Protein AF-A0A1V2QJF8-F1 (afdb_monomer)

Radius of gyration: 20.59 Å; Cα contacts (8 Å, |Δi|>4): 452; chains: 1; bounding box: 53×50×54 Å

pLDDT: mean 80.46, std 20.69, range [19.59, 98.75]

Mean predicted aligned error: 11.2 Å

Sequence (293 aa):
MLGVVSPVTGNRAAADRPILTDREARLLELRAFGATNAEIARRLSLTSRGLDYNIRQLAKKIGCPASSSAMVAANSLPLREVRDRIQVARAAGTNELWLEQLPQERDSSILAAEFLHTAPSARVGTAILPMYLRHPVATAQLAATMAELSDGRFMLGLGLSNPFVNDYMLGCAQGPPLCVVREYATIVRTLLREGSVEFEGKHFTARIRYDAPLEHDVPVYLAGMRAKMIRLAVELGDGLLLWLCSSRYVRDTVVPAVRQACAEFGKSSADFPIRAVVLVRSDEDRAQAKVNL

Secondary structure (DSSP, 8-state):
---------S---GGGS----HHHHHHHHHHHTT--HHHHHHHTT--HHHHHHHHHHHHHHTT-----EEE---TTS-HHHHHHHHHHHHHTT-SEEEE---TTS--HHHHHHHHHHH-TT-EEEES-EEGGGS-HHHHHHHHHHHHHHHTS-EEEEEE---HIIIIIIT-----SHHHHHHHHHHHHHHHHHHSEEEEE-SS-EEEEE--S---S---EEEE--SHHHHHHHHHH-SEEEEES--HHHIIIIIHHHHHHHHHHTT--TTSS-EEEE-----HHHHHHHHH--

Solvent-accessible surface area (backbone atoms only — not comparable to full-atom values): 16659 Å² total; per-residue (Å²): 96,49,68,82,76,62,60,80,70,78,90,61,60,91,90,67,65,70,85,69,52,74,67,57,50,50,50,52,50,42,34,33,72,43,48,49,72,68,55,46,16,62,75,67,77,37,50,73,70,51,40,55,49,51,54,52,52,49,28,59,61,56,65,30,78,79,72,38,65,41,77,54,95,36,49,82,50,61,73,79,55,35,54,54,52,53,50,53,46,46,74,73,62,36,44,31,42,31,30,56,52,56,96,92,42,43,64,41,69,67,50,48,53,54,48,40,67,76,35,83,79,37,30,37,30,33,66,30,43,57,50,85,83,48,58,40,68,60,52,30,53,52,48,52,52,43,8,64,78,41,77,39,30,33,30,49,18,36,30,76,77,52,66,63,56,29,42,71,73,61,66,50,81,69,70,64,65,71,58,51,51,49,54,40,49,49,50,24,49,39,32,65,73,68,37,35,37,80,48,82,58,96,84,54,72,43,79,49,71,57,88,69,89,78,90,45,68,66,50,36,25,27,52,39,87,50,68,73,43,36,34,48,18,53,70,75,33,54,19,37,36,37,76,73,63,52,58,64,51,44,62,74,48,47,51,56,46,43,44,53,31,15,62,73,68,75,44,61,57,88,73,44,52,76,46,68,46,73,94,82,78,58,76,69,60,56,55,57,61,65,75,77,114

Foldseek 3Di:
DFQPPQLPDPDDDPVPAQDDDPLLVVLNVCVRVPHDLVRNCVVSVHDSVRSVVSVCVSCVRSVNPPQQEDEQAPQADDPVVLLVSLVVSVVVVHQEYEYEDDPPTHQVLVVQLVSLVSPLRHQYEYLAHAPLVDQLVVVLVSQLVSCVSRVQSYAHEYENDDCCCQCVVPVNDDPDRLQSCLQSLVQSQCCLPVQADADDGPRDGGGDGHPDDNPYDHFYEYEDLDLSSLLSRLQRGQEYEAEADDSCSCVVPNLVSNVVSCVVNVHDSSRYDYHYDHDDDDPVVVVVVVVVD

Structure (mmCIF, N/CA/C/O backbone):
data_AF-A0A1V2QJF8-F1
#
_entry.id   AF-A0A1V2QJF8-F1
#
loop_
_atom_site.group_PDB
_atom_site.id
_atom_site.type_symbol
_atom_site.label_atom_id
_atom_site.label_alt_id
_atom_site.label_comp_id
_atom_site.label_asym_id
_atom_site.label_entity_id
_atom_site.label_seq_id
_atom_site.pdbx_PDB_ins_code
_atom_site.Cartn_x
_atom_site.Cartn_y
_atom_site.Cartn_z
_atom_site.occupancy
_atom_site.B_iso_or_equiv
_atom_site.auth_seq_id
_atom_site.auth_comp_id
_atom_site.auth_asym_id
_atom_site.auth_atom_id
_atom_site.pdbx_PDB_model_num
ATOM 1 N N . MET A 1 1 ? 4.111 -24.985 -10.114 1.00 21.80 1 MET A N 1
ATOM 2 C CA . MET A 1 1 ? 2.820 -24.984 -9.390 1.00 21.80 1 MET A CA 1
ATOM 3 C C . MET A 1 1 ? 2.385 -23.538 -9.104 1.00 21.80 1 MET A C 1
ATOM 5 O O . MET A 1 1 ? 2.436 -23.062 -7.974 1.00 21.80 1 MET A O 1
ATOM 9 N N . LEU A 1 2 ? 1.985 -22.816 -10.153 1.00 20.25 2 LEU A N 1
ATOM 10 C CA . LEU A 1 2 ? 1.326 -21.508 -10.072 1.00 20.25 2 LEU A CA 1
ATOM 11 C C . LEU A 1 2 ? 0.019 -21.667 -10.847 1.00 20.25 2 LEU A C 1
ATOM 13 O O . LEU A 1 2 ? 0.013 -21.692 -12.074 1.00 20.25 2 LEU A O 1
ATOM 17 N N . GLY A 1 3 ? -1.063 -21.900 -10.105 1.00 19.59 3 GLY A N 1
ATOM 18 C CA . GLY A 1 3 ? -2.403 -21.962 -10.664 1.00 19.59 3 GLY A CA 1
ATOM 19 C C . GLY A 1 3 ? -2.798 -20.582 -11.166 1.00 19.59 3 GLY A C 1
ATOM 20 O O . GLY A 1 3 ? -2.705 -19.604 -10.425 1.00 19.59 3 GLY A O 1
ATOM 21 N N . VAL A 1 4 ? -3.235 -20.516 -12.419 1.00 19.70 4 VAL A N 1
ATOM 22 C CA . VAL A 1 4 ? -3.978 -19.370 -12.932 1.00 19.70 4 VAL A CA 1
ATOM 23 C C . VAL A 1 4 ? -5.302 -19.348 -12.174 1.00 19.70 4 VAL A C 1
ATOM 25 O O . VAL A 1 4 ? -6.199 -20.142 -12.444 1.00 19.70 4 VAL A O 1
ATOM 28 N N . VAL A 1 5 ? -5.400 -18.490 -11.160 1.00 24.97 5 VAL A N 1
ATOM 29 C CA . VAL A 1 5 ? -6.686 -18.128 -10.570 1.00 24.97 5 VAL A CA 1
ATOM 30 C C . VAL A 1 5 ? -7.292 -17.109 -11.524 1.00 24.97 5 VAL A C 1
ATOM 32 O O . VAL A 1 5 ? -6.912 -15.942 -11.523 1.00 24.97 5 VAL A O 1
ATOM 35 N N . SER A 1 6 ? -8.187 -17.585 -12.391 1.00 25.02 6 SER A N 1
ATOM 36 C CA . SER A 1 6 ? -9.168 -16.731 -13.064 1.00 25.02 6 SER A CA 1
ATOM 37 C C . SER A 1 6 ? -9.848 -15.856 -12.006 1.00 25.02 6 SER A C 1
ATOM 39 O O . SER A 1 6 ? -10.129 -16.375 -10.917 1.00 25.02 6 SER A O 1
ATOM 41 N N . PRO A 1 7 ? -10.185 -14.584 -12.280 1.00 24.17 7 PRO A N 1
ATOM 42 C CA . PRO A 1 7 ? -11.217 -13.941 -11.489 1.00 24.17 7 PRO A CA 1
ATOM 43 C C . PRO A 1 7 ? -12.441 -14.845 -11.609 1.00 24.17 7 PRO A C 1
ATOM 45 O O . PRO A 1 7 ? -12.923 -15.130 -12.706 1.00 24.17 7 PRO A O 1
ATOM 48 N N . VAL A 1 8 ? -12.882 -15.403 -10.485 1.00 26.92 8 VAL A N 1
ATOM 49 C CA . VAL A 1 8 ? -14.208 -16.005 -10.421 1.00 26.92 8 VAL A CA 1
ATOM 50 C C . VAL A 1 8 ? -15.147 -14.812 -10.409 1.00 26.92 8 VAL A C 1
ATOM 52 O O . VAL A 1 8 ? -15.458 -14.265 -9.353 1.00 26.92 8 VAL A O 1
ATOM 55 N N . THR A 1 9 ? -15.491 -14.354 -11.609 1.00 31.22 9 THR A N 1
ATOM 56 C CA . THR A 1 9 ? -16.608 -13.454 -11.841 1.00 31.22 9 THR A CA 1
ATOM 57 C C . THR A 1 9 ? -17.852 -14.104 -11.248 1.00 31.22 9 THR A C 1
ATOM 59 O O . THR A 1 9 ? -18.096 -15.304 -11.407 1.00 31.22 9 THR A O 1
ATOM 62 N N . GLY A 1 10 ? -18.602 -13.314 -10.483 1.00 29.53 10 GLY A N 1
ATOM 63 C CA . GLY A 1 10 ? -19.887 -13.724 -9.945 1.00 29.53 10 GLY A CA 1
ATOM 64 C C . GLY A 1 10 ? -20.808 -14.199 -11.065 1.00 29.53 10 GLY A C 1
ATOM 65 O O . GLY A 1 10 ? -20.840 -13.606 -12.137 1.00 29.53 10 GLY A O 1
ATOM 66 N N . ASN A 1 11 ? -21.505 -15.300 -10.788 1.00 31.20 11 ASN A N 1
ATOM 67 C CA . ASN A 1 11 ? -22.749 -15.752 -11.406 1.00 31.20 11 ASN A CA 1
ATOM 68 C C . ASN A 1 11 ? -23.037 -15.246 -12.833 1.00 31.20 11 ASN A C 1
ATOM 70 O O . ASN A 1 11 ? -24.048 -14.600 -13.095 1.00 31.20 11 ASN A O 1
ATOM 74 N N . ARG A 1 12 ? -22.160 -15.584 -13.775 1.00 31.91 12 ARG A N 1
ATOM 75 C CA . ARG A 1 12 ? -22.550 -15.729 -15.172 1.00 31.91 12 ARG A CA 1
ATOM 76 C C . ARG A 1 12 ? -23.132 -17.131 -15.300 1.00 31.91 12 ARG A C 1
ATOM 78 O O . ARG A 1 12 ? -22.482 -18.098 -14.896 1.00 31.91 12 ARG A O 1
ATOM 85 N N . ALA A 1 13 ? -24.373 -17.235 -15.779 1.00 32.06 13 ALA A N 1
ATOM 86 C CA . ALA A 1 13 ? -25.026 -18.511 -16.056 1.00 32.06 13 ALA A CA 1
ATOM 87 C C . ALA A 1 13 ? -24.049 -19.452 -16.786 1.00 32.06 13 ALA A C 1
ATOM 89 O O . ALA A 1 13 ? -23.190 -18.986 -17.533 1.00 32.06 13 ALA A O 1
ATOM 90 N N . ALA A 1 14 ? -24.163 -20.770 -16.598 1.00 38.09 14 ALA A N 1
ATOM 91 C CA . ALA A 1 14 ? -23.252 -21.759 -17.197 1.00 38.09 14 ALA A CA 1
ATOM 92 C C . ALA A 1 14 ? -23.034 -21.596 -18.725 1.00 38.09 14 ALA A C 1
ATOM 94 O O . ALA A 1 14 ? -22.043 -22.096 -19.250 1.00 38.09 14 ALA A O 1
ATOM 95 N N . ALA A 1 15 ? -23.920 -20.857 -19.404 1.00 36.25 15 ALA A N 1
ATOM 96 C CA . ALA A 1 15 ? -23.862 -20.461 -20.808 1.00 36.25 15 ALA A CA 1
ATOM 97 C C . ALA A 1 15 ? -22.815 -19.380 -21.173 1.00 36.25 15 ALA A C 1
ATOM 99 O O . ALA A 1 15 ? -22.595 -19.160 -22.357 1.00 36.25 15 ALA A O 1
ATOM 100 N N . ASP A 1 16 ? -22.167 -18.716 -20.210 1.00 43.84 16 ASP A N 1
ATOM 101 C CA . ASP A 1 16 ? -21.369 -17.500 -20.462 1.00 43.84 16 ASP A CA 1
ATOM 102 C C . ASP A 1 16 ? -19.897 -17.637 -19.999 1.00 43.84 16 ASP A C 1
ATOM 104 O O . ASP A 1 16 ? -19.205 -16.667 -19.676 1.00 43.84 16 ASP A O 1
ATOM 108 N N . ARG A 1 17 ? -19.401 -18.886 -19.945 1.00 45.44 17 ARG A N 1
ATOM 109 C CA . ARG A 1 17 ? -17.975 -19.194 -19.740 1.00 45.44 17 ARG A CA 1
ATOM 110 C C . ARG A 1 17 ? -17.207 -18.975 -21.052 1.00 45.44 17 ARG A C 1
ATOM 112 O O . ARG A 1 17 ? -17.647 -19.466 -22.089 1.00 45.44 17 ARG A O 1
ATOM 119 N N . PRO A 1 18 ? -16.039 -18.310 -21.032 1.00 52.56 18 PRO A N 1
ATOM 120 C CA . PRO A 1 18 ? -15.246 -18.103 -22.238 1.00 52.56 18 PRO A CA 1
ATOM 121 C C . PRO A 1 18 ? -14.810 -19.448 -22.830 1.00 52.56 18 PRO A C 1
ATOM 123 O O . PRO A 1 18 ? -14.128 -20.235 -22.174 1.00 52.56 18 PRO A O 1
ATOM 126 N N . ILE A 1 19 ? -15.200 -19.706 -24.080 1.00 71.88 19 ILE A N 1
ATOM 127 C CA . ILE A 1 19 ? -14.823 -20.921 -24.810 1.00 71.88 19 ILE A CA 1
ATOM 128 C C . ILE A 1 19 ? -13.347 -20.814 -25.187 1.00 71.88 19 ILE A C 1
ATOM 130 O O . ILE A 1 19 ? -12.976 -20.022 -26.055 1.00 71.88 19 ILE A O 1
ATOM 134 N N . LEU A 1 20 ? -12.495 -21.589 -24.521 1.00 53.66 20 LEU A N 1
ATOM 135 C CA . LEU A 1 20 ? -11.067 -21.646 -24.820 1.00 53.66 20 LEU A CA 1
ATOM 136 C C . LEU A 1 20 ? -10.813 -22.500 -26.063 1.00 53.66 20 LEU A C 1
ATOM 138 O O . LEU A 1 20 ? -11.440 -23.535 -26.258 1.00 53.66 20 LEU A O 1
ATOM 142 N N . THR A 1 21 ? -9.862 -22.075 -26.886 1.00 78.06 21 THR A N 1
ATOM 143 C CA . THR A 1 21 ? -9.274 -22.936 -27.917 1.00 78.06 21 THR A CA 1
ATOM 144 C C . THR A 1 21 ? -8.405 -24.012 -27.262 1.00 78.06 21 THR A C 1
ATOM 146 O O . THR A 1 21 ? -7.879 -23.804 -26.166 1.00 78.06 21 THR A O 1
ATOM 149 N N . ASP A 1 22 ? -8.164 -25.127 -27.955 1.00 69.12 22 ASP A N 1
ATOM 150 C CA . ASP A 1 22 ? -7.290 -26.202 -27.454 1.00 69.12 22 ASP A CA 1
ATOM 151 C C . ASP A 1 22 ? -5.898 -25.686 -27.072 1.00 69.12 22 ASP A C 1
ATOM 153 O O . ASP A 1 22 ? -5.311 -26.092 -26.069 1.00 69.12 22 ASP A O 1
ATOM 157 N N . ARG A 1 23 ? -5.383 -24.718 -27.839 1.00 78.38 23 ARG A N 1
ATOM 158 C CA . ARG A 1 23 ? -4.100 -24.067 -27.561 1.00 78.38 23 ARG A CA 1
ATOM 159 C C . ARG A 1 23 ? -4.135 -23.253 -26.267 1.00 78.38 23 ARG A C 1
ATOM 161 O O . ARG A 1 23 ? -3.194 -23.332 -25.482 1.00 78.38 23 A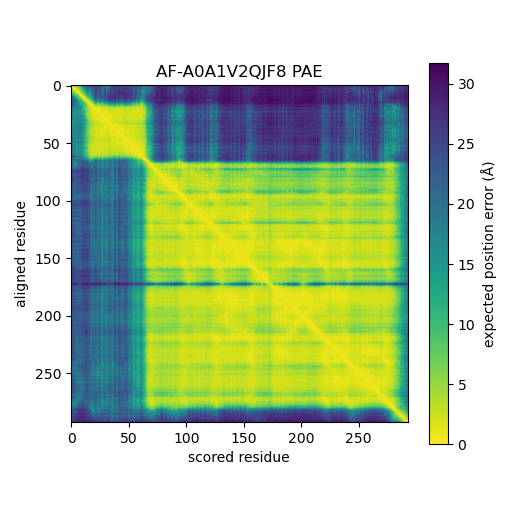RG A O 1
ATOM 168 N N . GLU A 1 24 ? -5.191 -22.478 -26.040 1.00 74.38 24 GLU A N 1
ATOM 169 C CA . GLU A 1 24 ? -5.379 -21.685 -24.818 1.00 74.38 24 GLU A CA 1
ATOM 170 C C . GLU A 1 24 ? -5.539 -22.581 -23.583 1.00 74.38 24 GLU A C 1
ATOM 172 O O . GLU A 1 24 ? -4.904 -22.336 -22.555 1.00 74.38 24 GLU A O 1
ATOM 177 N N . ALA A 1 25 ? -6.325 -23.655 -23.700 1.00 61.41 25 ALA A N 1
ATOM 178 C CA . ALA A 1 25 ? -6.489 -24.650 -22.646 1.00 61.41 25 ALA A CA 1
ATOM 179 C C . ALA A 1 25 ? -5.155 -25.340 -22.318 1.00 61.41 25 ALA A C 1
ATOM 181 O O . ALA A 1 25 ? -4.767 -25.426 -21.151 1.00 61.41 25 ALA A O 1
ATOM 182 N N . ARG A 1 26 ? -4.393 -25.742 -23.344 1.00 65.31 26 ARG A N 1
ATOM 183 C CA . ARG A 1 26 ? -3.079 -26.372 -23.174 1.00 65.31 26 ARG A CA 1
ATOM 184 C C . ARG A 1 26 ? -2.041 -25.421 -22.579 1.00 65.31 26 ARG A C 1
ATOM 186 O O . ARG A 1 26 ? -1.214 -25.848 -21.778 1.00 65.31 26 ARG A O 1
ATOM 193 N N . LEU A 1 27 ? -2.083 -24.135 -22.928 1.00 72.75 27 LEU A N 1
ATOM 194 C CA . LEU A 1 27 ? -1.243 -23.102 -22.317 1.00 72.75 27 LEU A CA 1
ATOM 195 C C . LEU A 1 27 ? -1.515 -22.995 -20.811 1.00 72.75 27 LEU A C 1
ATOM 197 O O . LEU A 1 27 ? -0.567 -23.045 -20.024 1.00 72.75 27 LEU A O 1
ATOM 201 N N . LEU A 1 28 ? -2.789 -22.895 -20.406 1.00 58.25 28 LEU A N 1
ATOM 202 C CA . LEU A 1 28 ? -3.182 -22.859 -18.991 1.00 58.25 28 LEU A CA 1
ATOM 203 C C . LEU A 1 28 ? -2.744 -24.112 -18.245 1.00 58.25 28 LEU A C 1
ATOM 205 O O . LEU A 1 28 ? -2.219 -24.009 -17.140 1.00 58.25 28 LEU A O 1
ATOM 209 N N . GLU A 1 29 ? -2.935 -25.278 -18.853 1.00 55.06 29 GLU A N 1
ATOM 210 C CA . GLU A 1 29 ? -2.565 -26.565 -18.282 1.00 55.06 29 GLU A CA 1
ATOM 211 C C . GLU A 1 29 ? -1.051 -26.647 -18.038 1.00 55.06 29 GLU A C 1
ATOM 213 O O . GLU A 1 29 ? -0.608 -26.866 -16.909 1.00 55.06 29 GLU A O 1
ATOM 218 N N . LEU A 1 30 ? -0.238 -26.381 -19.067 1.00 54.81 30 LEU A N 1
ATOM 219 C CA . LEU A 1 30 ? 1.221 -26.372 -18.947 1.00 54.81 30 LEU A CA 1
ATOM 220 C C . LEU A 1 30 ? 1.680 -25.380 -17.871 1.00 54.81 30 LEU A C 1
ATOM 222 O O . LEU A 1 30 ? 2.550 -25.701 -17.058 1.00 54.81 30 LEU A O 1
ATOM 226 N N . ARG A 1 31 ? 1.056 -24.199 -17.812 1.00 64.12 31 ARG A N 1
ATOM 227 C CA . ARG A 1 31 ? 1.356 -23.191 -16.793 1.00 64.12 31 ARG A CA 1
ATOM 228 C C . ARG A 1 31 ? 0.966 -23.647 -15.387 1.00 64.12 31 ARG A C 1
ATOM 230 O O . ARG A 1 31 ? 1.759 -23.482 -14.459 1.00 64.12 31 ARG A O 1
ATOM 237 N N . ALA A 1 32 ? -0.201 -24.269 -15.226 1.00 43.66 32 ALA A N 1
ATOM 238 C CA . ALA A 1 32 ? -0.677 -24.812 -13.954 1.00 43.66 32 ALA A CA 1
ATOM 239 C C . ALA A 1 32 ? 0.281 -25.884 -13.408 1.00 43.66 32 ALA A C 1
ATOM 241 O O . ALA A 1 32 ? 0.624 -25.872 -12.218 1.00 43.66 32 ALA A O 1
ATOM 242 N N . PHE A 1 33 ? 0.819 -26.724 -14.296 1.00 52.59 33 PHE A N 1
ATOM 243 C CA . PHE A 1 33 ? 1.853 -27.711 -13.975 1.00 52.59 33 PHE A CA 1
ATOM 244 C C . PHE A 1 33 ? 3.263 -27.120 -13.819 1.00 52.59 33 PHE A C 1
ATOM 246 O O . PHE A 1 33 ? 4.206 -27.837 -13.501 1.00 52.59 33 PHE A O 1
ATOM 253 N N . GLY A 1 34 ? 3.404 -25.795 -13.905 1.00 43.59 34 GLY A N 1
ATOM 254 C CA . GLY A 1 34 ? 4.640 -25.080 -13.603 1.00 43.59 34 GLY A CA 1
ATOM 255 C C . GLY A 1 34 ? 5.641 -25.013 -14.748 1.00 43.59 34 GLY A C 1
ATOM 256 O O . GLY A 1 34 ? 6.803 -24.733 -14.470 1.00 43.59 34 GLY A O 1
ATOM 257 N N . ALA A 1 35 ? 5.210 -25.245 -15.989 1.00 55.97 35 ALA A N 1
ATOM 258 C CA . ALA A 1 35 ? 6.080 -25.097 -17.144 1.00 55.97 35 ALA A CA 1
ATOM 259 C C . ALA A 1 35 ? 6.542 -23.637 -17.316 1.00 55.97 35 ALA A C 1
ATOM 261 O O . ALA A 1 35 ? 5.758 -22.688 -17.148 1.00 55.97 35 ALA A O 1
ATOM 262 N N . THR A 1 36 ? 7.815 -23.454 -17.664 1.00 67.44 36 THR A N 1
ATOM 263 C CA . THR A 1 36 ? 8.398 -22.130 -17.930 1.00 67.44 36 THR A CA 1
ATOM 264 C C . THR A 1 36 ? 7.882 -21.557 -19.250 1.00 67.44 36 THR A C 1
ATOM 266 O O . THR A 1 36 ? 7.300 -22.268 -20.072 1.00 67.44 36 THR A O 1
ATOM 269 N N . ASN A 1 37 ? 8.084 -20.256 -19.491 1.00 64.44 37 ASN A N 1
ATOM 270 C CA . ASN A 1 37 ? 7.693 -19.652 -20.770 1.00 64.44 37 ASN A CA 1
ATOM 271 C C . ASN A 1 37 ? 8.403 -20.336 -21.951 1.00 64.44 37 ASN A C 1
ATOM 273 O O . ASN A 1 37 ? 7.772 -20.585 -22.971 1.00 64.44 37 ASN A O 1
ATOM 277 N N . ALA A 1 38 ? 9.673 -20.718 -21.799 1.00 71.69 38 ALA A N 1
ATOM 278 C CA . ALA A 1 38 ? 10.410 -21.438 -22.835 1.00 71.69 38 ALA A CA 1
ATOM 279 C C . ALA A 1 38 ? 9.839 -22.846 -23.079 1.00 71.69 38 ALA A C 1
ATOM 281 O O . ALA A 1 38 ? 9.693 -23.282 -24.222 1.00 71.69 38 ALA A O 1
ATOM 282 N N . GLU A 1 39 ? 9.459 -23.558 -22.016 1.00 72.94 39 GLU A N 1
ATOM 283 C CA . GLU A 1 39 ? 8.838 -24.879 -22.127 1.00 72.94 39 GLU A CA 1
ATOM 284 C C . GLU A 1 39 ? 7.463 -24.821 -22.787 1.00 72.94 39 GLU A C 1
ATOM 286 O O . GLU A 1 39 ? 7.163 -25.659 -23.637 1.00 72.94 39 GLU A O 1
ATOM 291 N N . ILE A 1 40 ? 6.650 -23.827 -22.433 1.00 70.62 40 ILE A N 1
ATOM 292 C CA . ILE A 1 40 ? 5.334 -23.607 -23.034 1.00 70.62 40 ILE A CA 1
ATOM 293 C C . ILE A 1 40 ? 5.487 -23.203 -24.499 1.00 70.62 40 ILE A C 1
ATOM 295 O O . ILE A 1 40 ? 4.835 -23.794 -25.354 1.00 70.62 40 ILE A O 1
ATOM 299 N N . ALA A 1 41 ? 6.374 -22.253 -24.805 1.00 85.06 41 ALA A N 1
ATOM 300 C CA . ALA A 1 41 ? 6.642 -21.813 -26.171 1.00 85.06 41 ALA A CA 1
ATOM 301 C C . ALA A 1 41 ? 7.063 -22.997 -27.052 1.00 85.06 41 ALA A C 1
ATOM 303 O O . ALA A 1 41 ? 6.459 -23.240 -28.091 1.00 85.06 41 ALA A O 1
ATOM 304 N N . ARG A 1 42 ? 8.004 -23.821 -26.579 1.00 92.56 42 ARG A N 1
ATOM 305 C CA . ARG A 1 42 ? 8.436 -25.039 -27.272 1.00 92.56 42 ARG A CA 1
ATOM 306 C C . ARG A 1 42 ? 7.304 -26.056 -27.445 1.00 92.56 42 ARG A C 1
ATOM 308 O O . ARG A 1 42 ? 7.116 -26.565 -28.543 1.00 92.56 42 ARG A O 1
ATOM 315 N N . ARG A 1 43 ? 6.543 -26.357 -26.385 1.00 89.19 43 ARG A N 1
ATOM 316 C CA . ARG A 1 43 ? 5.456 -27.358 -26.417 1.00 89.19 43 ARG A CA 1
ATOM 317 C C . ARG A 1 43 ? 4.245 -26.921 -27.240 1.00 89.19 43 ARG A C 1
ATOM 319 O O . ARG A 1 43 ? 3.482 -27.778 -27.669 1.00 89.19 43 ARG A O 1
ATOM 326 N N . LEU A 1 44 ? 4.062 -25.619 -27.437 1.00 90.69 44 LEU A N 1
ATOM 327 C CA . LEU A 1 44 ? 2.998 -25.049 -28.266 1.00 90.69 44 LEU A CA 1
ATOM 328 C C . LEU A 1 44 ? 3.496 -24.586 -29.642 1.00 90.69 44 LEU A C 1
ATOM 330 O O . LEU A 1 44 ? 2.721 -23.984 -30.385 1.00 90.69 44 LEU A O 1
ATOM 334 N N . SER A 1 45 ? 4.767 -24.839 -29.972 1.00 94.75 45 SER A N 1
ATOM 335 C CA . SER A 1 45 ? 5.417 -24.387 -31.210 1.00 94.75 45 SER A CA 1
ATOM 336 C C . SER A 1 45 ? 5.250 -22.879 -31.460 1.00 94.75 45 SER A C 1
ATOM 338 O O . SER A 1 45 ? 4.988 -22.436 -32.576 1.00 94.75 45 SER A O 1
ATOM 340 N N . LEU A 1 46 ? 5.380 -22.078 -30.400 1.00 87.81 46 LEU A N 1
ATOM 341 C CA . LEU A 1 46 ? 5.304 -20.621 -30.424 1.00 87.81 46 LEU A CA 1
ATOM 342 C C . LEU A 1 46 ? 6.699 -20.004 -30.305 1.00 87.81 46 LEU A C 1
ATOM 344 O O . LEU A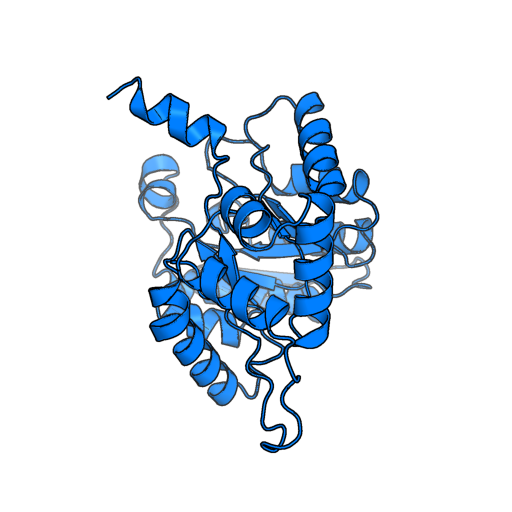 1 46 ? 7.573 -20.514 -29.608 1.00 87.81 46 LEU A O 1
ATOM 348 N N . THR A 1 47 ? 6.877 -18.839 -30.921 1.00 86.88 47 THR A N 1
ATOM 349 C CA . THR A 1 47 ? 7.980 -17.933 -30.575 1.00 86.88 47 THR A CA 1
ATOM 350 C C . THR A 1 47 ? 7.710 -17.282 -29.215 1.00 86.88 47 THR A C 1
ATOM 352 O O . THR A 1 47 ? 6.561 -17.232 -28.773 1.00 86.88 47 THR A O 1
ATOM 355 N N . SER A 1 48 ? 8.726 -16.705 -28.565 1.00 66.69 48 SER A N 1
ATOM 356 C CA . SER A 1 48 ? 8.537 -15.974 -27.297 1.00 66.69 48 SER A CA 1
ATOM 357 C C . SER A 1 48 ? 7.501 -14.850 -27.432 1.00 66.69 48 SER A C 1
ATOM 359 O O . SER A 1 48 ? 6.563 -14.770 -26.643 1.00 66.69 48 SER A O 1
ATOM 361 N N . ARG A 1 49 ? 7.581 -14.058 -28.515 1.00 68.19 49 ARG A N 1
ATOM 362 C CA . ARG A 1 49 ? 6.577 -13.025 -28.832 1.00 68.19 49 ARG A CA 1
ATOM 363 C C . ARG A 1 49 ? 5.183 -13.618 -29.067 1.00 68.19 49 ARG A C 1
ATOM 365 O O . ARG A 1 49 ? 4.185 -13.020 -28.668 1.00 68.19 49 ARG A O 1
ATOM 372 N N . GLY A 1 50 ? 5.113 -14.785 -29.710 1.00 76.94 50 GLY A N 1
ATOM 373 C CA . GLY A 1 50 ? 3.869 -15.519 -29.930 1.00 76.94 50 GLY A CA 1
ATOM 374 C C . GLY A 1 50 ? 3.240 -15.992 -28.622 1.00 76.94 50 GLY A C 1
ATOM 375 O O . GLY A 1 50 ? 2.035 -15.834 -28.436 1.00 76.94 50 GLY A O 1
ATOM 376 N N . LEU A 1 51 ? 4.038 -16.506 -27.685 1.00 77.81 51 LEU A N 1
ATOM 377 C CA . LEU A 1 51 ? 3.564 -16.886 -26.357 1.00 77.81 51 LEU A CA 1
ATOM 378 C C . LEU A 1 51 ? 3.010 -15.677 -25.593 1.00 77.81 51 LEU A C 1
ATOM 380 O O . LEU A 1 51 ? 1.892 -15.751 -25.089 1.00 77.81 51 LEU A O 1
ATOM 384 N N . ASP A 1 52 ? 3.729 -14.554 -25.574 1.00 66.00 52 ASP A N 1
ATOM 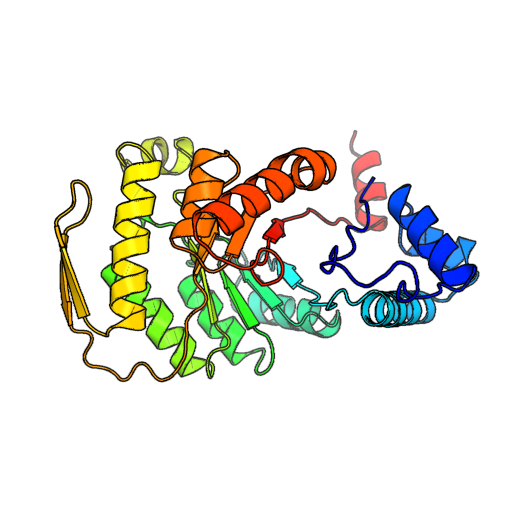385 C CA . ASP A 1 52 ? 3.275 -13.334 -24.895 1.00 66.00 52 ASP A CA 1
ATOM 386 C C . ASP A 1 52 ? 1.959 -12.805 -25.473 1.00 66.00 52 ASP A C 1
ATOM 388 O O . ASP A 1 52 ? 1.069 -12.369 -24.739 1.00 66.00 52 ASP A O 1
ATOM 392 N N . TYR A 1 53 ? 1.802 -12.866 -26.799 1.00 76.75 53 TYR A N 1
ATOM 393 C CA . TYR A 1 53 ? 0.538 -12.543 -27.452 1.00 76.75 53 TYR A CA 1
ATOM 394 C C . TYR A 1 53 ? -0.591 -13.466 -26.975 1.00 76.75 53 TYR A C 1
ATOM 396 O O . TYR A 1 53 ? -1.641 -12.969 -26.572 1.00 76.75 53 TYR A O 1
ATOM 404 N N . ASN A 1 54 ? -0.369 -14.785 -26.953 1.00 75.56 54 ASN A N 1
ATOM 405 C CA . ASN A 1 54 ? -1.378 -15.758 -26.522 1.00 75.56 54 ASN A CA 1
ATOM 406 C C . ASN A 1 54 ? -1.754 -15.577 -25.042 1.00 75.56 54 ASN A C 1
ATOM 408 O O . ASN A 1 54 ? -2.936 -15.608 -24.720 1.00 75.56 54 ASN A O 1
ATOM 412 N N . ILE A 1 55 ? -0.790 -15.306 -24.155 1.00 67.12 55 ILE A N 1
ATOM 413 C CA . ILE A 1 55 ? -1.054 -15.006 -22.737 1.00 67.12 55 ILE A CA 1
ATOM 414 C C . ILE A 1 55 ? -1.931 -13.755 -22.603 1.00 67.12 55 ILE A C 1
ATOM 416 O O . ILE A 1 55 ? -2.907 -13.766 -21.854 1.00 67.12 55 ILE A O 1
ATOM 420 N N . ARG A 1 56 ? -1.625 -12.683 -23.348 1.00 63.25 56 ARG A N 1
ATOM 421 C CA . ARG A 1 56 ? -2.415 -11.442 -23.321 1.00 63.25 56 ARG A CA 1
ATOM 422 C C . ARG A 1 56 ? -3.835 -11.634 -23.852 1.00 63.25 56 ARG A C 1
ATOM 424 O O . ARG A 1 56 ? -4.769 -11.119 -23.243 1.00 63.25 56 ARG A O 1
ATOM 431 N N . GLN A 1 57 ? -4.010 -12.349 -24.966 1.00 71.88 57 GLN A N 1
ATOM 432 C CA . GLN A 1 57 ? -5.343 -12.622 -25.520 1.00 71.88 57 GLN A CA 1
ATOM 433 C C . GLN A 1 57 ? -6.166 -13.502 -24.582 1.00 71.88 57 GLN A C 1
ATOM 435 O O . GLN A 1 57 ? -7.321 -13.192 -24.304 1.00 71.88 57 GLN A O 1
ATOM 440 N N . LEU A 1 58 ? -5.544 -14.536 -24.021 1.00 63.06 58 LEU A N 1
ATOM 441 C CA . LEU A 1 58 ? -6.170 -15.415 -23.047 1.00 63.06 58 LEU A CA 1
ATOM 442 C C . LEU A 1 58 ? -6.608 -14.657 -21.790 1.00 63.06 58 LEU A C 1
ATOM 444 O O . LEU A 1 58 ? -7.744 -14.822 -21.359 1.00 63.06 58 LEU A O 1
ATOM 448 N N . ALA A 1 59 ? -5.751 -13.791 -21.235 1.00 55.62 59 ALA A N 1
ATOM 449 C CA . ALA A 1 59 ? -6.083 -12.966 -20.074 1.00 55.62 59 ALA A CA 1
ATOM 450 C C . ALA A 1 59 ? -7.296 -12.057 -20.343 1.00 55.62 59 ALA A C 1
ATOM 452 O O . ALA A 1 59 ? -8.238 -12.044 -19.550 1.00 55.62 59 ALA A O 1
ATOM 453 N N . LYS A 1 60 ? -7.326 -11.385 -21.507 1.00 61.69 60 LYS A N 1
ATOM 454 C CA . LYS A 1 60 ? -8.490 -10.602 -21.961 1.00 61.69 60 LYS A CA 1
ATOM 455 C C . LYS A 1 60 ? -9.752 -11.462 -22.059 1.00 61.69 60 LYS A C 1
ATOM 457 O O . LYS A 1 60 ? -10.808 -11.057 -21.587 1.00 61.69 60 LYS A O 1
ATOM 462 N N . LYS A 1 61 ? -9.634 -12.654 -22.646 1.00 61.12 61 LYS A N 1
ATOM 463 C CA . LYS A 1 61 ? -10.746 -13.574 -22.904 1.00 61.12 61 LYS A CA 1
ATOM 464 C C . LYS A 1 61 ? -11.357 -14.156 -21.628 1.00 61.12 61 LYS A C 1
ATOM 466 O O . LYS A 1 61 ? -12.567 -14.328 -21.569 1.00 61.12 61 LYS A O 1
ATOM 471 N N . ILE A 1 62 ? -10.550 -14.413 -20.596 1.00 53.28 62 ILE A N 1
ATOM 472 C CA . ILE A 1 62 ? -11.026 -14.909 -19.291 1.00 53.28 62 ILE A CA 1
ATOM 473 C C . ILE A 1 62 ? -11.414 -13.797 -18.310 1.00 53.28 62 ILE A C 1
ATOM 475 O O . ILE A 1 62 ? -11.668 -14.071 -17.140 1.00 53.28 62 ILE A O 1
ATOM 479 N N . GLY A 1 63 ? -11.442 -12.540 -18.764 1.00 43.22 63 GLY A N 1
ATOM 480 C CA . GLY A 1 63 ? -11.796 -11.398 -17.924 1.00 43.22 63 GLY A CA 1
ATOM 481 C C . GLY A 1 63 ? -10.806 -11.139 -16.789 1.00 43.22 63 GLY A C 1
ATOM 482 O O . GLY A 1 63 ? -11.150 -10.436 -15.846 1.00 43.22 63 GLY A O 1
ATOM 483 N N . CYS A 1 64 ? -9.590 -11.696 -16.858 1.00 43.06 64 CYS A N 1
ATOM 484 C CA . CYS A 1 64 ? -8.503 -11.348 -15.954 1.00 43.06 64 CYS A CA 1
ATOM 485 C C . CYS A 1 64 ? -7.848 -10.087 -16.516 1.00 43.06 64 CYS A C 1
ATOM 487 O O . CYS A 1 64 ? -7.133 -10.196 -17.519 1.00 43.06 64 CYS A O 1
ATOM 489 N N . PRO A 1 65 ? -8.069 -8.890 -15.937 1.00 45.06 65 PRO A N 1
ATOM 490 C CA . PRO A 1 65 ? -7.324 -7.726 -16.375 1.00 45.06 65 PRO A CA 1
ATOM 491 C C . PRO A 1 65 ? -5.847 -8.067 -16.200 1.00 45.06 65 PRO A C 1
ATOM 493 O O . PRO A 1 65 ? -5.381 -8.347 -15.096 1.00 45.06 65 PRO A O 1
ATOM 496 N N . ALA A 1 66 ? -5.116 -8.127 -17.310 1.00 47.19 66 ALA A N 1
ATOM 497 C CA . ALA A 1 66 ? -3.675 -8.272 -17.286 1.00 47.19 66 ALA A CA 1
ATOM 498 C C . ALA A 1 66 ? -3.084 -6.940 -16.804 1.00 47.19 66 ALA A C 1
ATOM 500 O O . ALA A 1 66 ? -2.513 -6.187 -17.586 1.00 47.19 66 ALA A O 1
ATOM 501 N N . SER A 1 67 ? -3.254 -6.610 -15.522 1.00 55.22 67 SER A N 1
ATOM 502 C CA . SER A 1 67 ? -2.332 -5.699 -14.862 1.00 55.22 67 SER A CA 1
ATOM 503 C C . SER A 1 67 ? -1.054 -6.501 -14.640 1.00 55.22 67 SER A C 1
ATOM 505 O O . SER A 1 67 ? -0.934 -7.287 -13.702 1.00 55.22 67 SER A O 1
ATOM 507 N N . SER A 1 68 ? -0.125 -6.383 -15.580 1.00 65.31 68 SER A N 1
ATOM 508 C CA . SER A 1 68 ? 1.260 -6.794 -15.393 1.00 65.31 68 SER A CA 1
ATOM 509 C C . SER A 1 68 ? 1.864 -5.856 -14.353 1.00 65.31 68 SER A C 1
ATOM 511 O O . SER A 1 68 ? 2.121 -4.682 -14.628 1.00 65.31 68 SER A O 1
ATOM 513 N N . SER A 1 69 ? 2.032 -6.365 -13.139 1.00 76.69 69 SER A N 1
ATOM 514 C CA . SER A 1 69 ? 2.662 -5.638 -12.042 1.00 76.69 69 SER A CA 1
ATOM 515 C C . SER A 1 69 ? 4.091 -6.146 -11.860 1.00 76.69 69 SER A C 1
ATOM 517 O O . SER A 1 69 ? 4.330 -7.352 -11.949 1.00 76.69 69 SER A O 1
ATOM 519 N N . ALA A 1 70 ? 5.036 -5.251 -11.589 1.00 79.06 70 ALA A N 1
ATOM 520 C CA . ALA A 1 70 ? 6.400 -5.617 -11.219 1.00 79.06 70 ALA A CA 1
ATOM 521 C C . ALA A 1 70 ? 6.796 -4.949 -9.907 1.00 79.06 70 ALA A C 1
ATOM 523 O O . ALA A 1 70 ? 6.586 -3.752 -9.734 1.00 79.06 70 ALA A O 1
ATOM 524 N N . MET A 1 71 ? 7.394 -5.728 -9.007 1.00 82.44 71 MET A N 1
ATOM 525 C CA . MET A 1 71 ? 8.177 -5.173 -7.908 1.00 82.44 71 MET A CA 1
ATOM 526 C C . MET A 1 71 ? 9.554 -4.808 -8.456 1.00 82.44 71 MET A C 1
ATOM 528 O O . MET A 1 71 ? 10.196 -5.645 -9.097 1.00 82.44 71 MET A O 1
ATOM 532 N N . VAL A 1 72 ? 9.997 -3.579 -8.225 1.00 80.12 72 VAL A N 1
ATOM 533 C CA . VAL A 1 72 ? 11.289 -3.095 -8.705 1.00 80.12 72 VAL A CA 1
ATOM 534 C C . VAL A 1 72 ? 12.205 -2.878 -7.509 1.00 80.12 72 VAL A C 1
ATOM 536 O O . VAL A 1 72 ? 12.214 -1.808 -6.911 1.00 80.12 72 VAL A O 1
ATOM 539 N N . ALA A 1 73 ? 13.015 -3.894 -7.213 1.00 76.12 73 ALA A N 1
ATOM 540 C CA . ALA A 1 73 ? 14.040 -3.822 -6.179 1.00 76.12 73 ALA A CA 1
ATOM 541 C C . ALA A 1 73 ? 15.146 -2.839 -6.593 1.00 76.12 73 ALA A C 1
ATOM 543 O O . ALA A 1 73 ? 16.091 -3.198 -7.302 1.00 76.12 73 ALA A O 1
ATOM 544 N N . ALA A 1 74 ? 14.993 -1.574 -6.202 1.00 75.94 74 ALA A N 1
ATOM 545 C CA . ALA A 1 74 ? 15.879 -0.483 -6.603 1.00 75.94 74 ALA A CA 1
ATOM 546 C C . ALA A 1 74 ? 16.434 0.322 -5.420 1.00 75.94 74 ALA A C 1
ATOM 548 O O . ALA A 1 74 ? 17.352 1.121 -5.599 1.00 75.94 74 ALA A O 1
ATOM 549 N N . ASN A 1 75 ? 15.933 0.097 -4.207 1.00 82.31 75 ASN A N 1
ATOM 550 C CA . ASN A 1 75 ? 16.208 0.951 -3.054 1.00 82.31 75 ASN A CA 1
ATOM 551 C C . ASN A 1 75 ? 17.678 0.927 -2.608 1.00 82.31 75 ASN A C 1
ATOM 553 O O . ASN A 1 75 ? 18.194 1.924 -2.094 1.00 82.31 75 ASN A O 1
ATOM 557 N N . SER A 1 76 ? 18.386 -0.168 -2.877 1.00 84.81 76 SER A N 1
ATOM 558 C CA . SER A 1 76 ? 19.828 -0.294 -2.634 1.00 84.81 76 SER A CA 1
ATOM 559 C C . SER A 1 76 ? 20.712 0.256 -3.766 1.00 84.81 76 SER A C 1
ATOM 561 O O . SER A 1 76 ? 21.893 0.522 -3.542 1.00 84.81 76 SER A O 1
ATOM 563 N N . LEU A 1 77 ? 20.178 0.505 -4.966 1.00 82.50 77 LEU A N 1
ATOM 564 C CA . LEU A 1 77 ? 20.975 0.888 -6.140 1.00 82.50 77 LEU A CA 1
ATOM 565 C C . LEU A 1 77 ? 21.345 2.381 -6.158 1.00 82.50 77 LEU A C 1
ATOM 567 O O . LEU A 1 77 ? 20.590 3.213 -5.651 1.00 82.50 77 LEU A O 1
ATOM 571 N N . PRO A 1 78 ? 22.475 2.775 -6.776 1.00 84.88 78 PRO A N 1
ATOM 572 C CA . PRO A 1 78 ? 22.733 4.175 -7.107 1.00 84.88 78 PRO A CA 1
ATOM 573 C C . PRO A 1 78 ? 21.554 4.785 -7.879 1.00 84.88 78 PRO A C 1
ATOM 575 O O . PRO A 1 78 ? 21.016 4.148 -8.778 1.00 84.88 78 PRO A O 1
ATOM 578 N N . LEU A 1 79 ? 21.173 6.034 -7.580 1.00 82.94 79 LEU A N 1
ATOM 579 C CA . LEU A 1 79 ? 19.954 6.647 -8.141 1.00 82.94 79 LEU A CA 1
ATOM 580 C C . LEU A 1 79 ? 19.912 6.648 -9.679 1.00 82.94 79 LEU A C 1
ATOM 582 O O . LEU A 1 79 ? 18.850 6.465 -10.263 1.00 82.94 79 LEU A O 1
ATOM 586 N N . ARG A 1 80 ? 21.069 6.775 -10.339 1.00 80.25 80 ARG A N 1
ATOM 587 C CA . ARG A 1 80 ? 21.175 6.678 -11.806 1.00 80.25 80 ARG A CA 1
ATOM 588 C C . ARG A 1 80 ? 20.694 5.321 -12.352 1.00 80.25 80 ARG A C 1
ATOM 590 O O . ARG A 1 80 ? 20.075 5.283 -13.403 1.00 80.25 80 ARG A O 1
ATOM 597 N N . GLU A 1 81 ? 20.919 4.233 -11.615 1.00 81.56 81 GLU A N 1
ATOM 598 C CA . GLU A 1 81 ? 20.561 2.862 -12.013 1.00 81.56 81 GLU A CA 1
ATOM 599 C C . GLU A 1 81 ? 19.100 2.525 -11.676 1.00 81.56 81 GLU A C 1
ATOM 601 O O . GLU A 1 81 ? 18.514 1.613 -12.259 1.00 81.56 81 GLU A O 1
ATOM 606 N N . VAL A 1 82 ? 18.474 3.280 -10.764 1.00 82.12 82 VAL A N 1
ATOM 607 C CA . VAL A 1 82 ? 17.037 3.159 -10.466 1.00 82.12 82 VAL A CA 1
ATOM 608 C C . VAL A 1 82 ? 16.215 3.422 -11.729 1.00 82.12 82 VAL A C 1
ATOM 610 O O . VAL A 1 82 ? 15.295 2.666 -12.044 1.00 82.12 82 VAL A O 1
ATOM 613 N N . ARG A 1 83 ? 16.588 4.453 -12.496 1.00 80.31 83 ARG A N 1
ATOM 614 C CA . ARG A 1 83 ? 15.935 4.806 -13.761 1.00 80.31 83 ARG A CA 1
ATOM 615 C C . ARG A 1 83 ? 15.989 3.669 -14.776 1.00 80.31 83 ARG A C 1
ATOM 617 O O . ARG A 1 83 ? 14.966 3.344 -15.378 1.00 80.31 83 ARG A O 1
ATOM 624 N N . ASP A 1 84 ? 17.143 3.030 -14.915 1.00 75.69 84 ASP A N 1
ATOM 625 C CA . ASP A 1 84 ? 17.317 1.906 -15.835 1.00 75.69 84 ASP A CA 1
ATOM 626 C C . ASP A 1 84 ? 16.393 0.741 -15.459 1.00 75.69 84 ASP A C 1
ATOM 628 O O . ASP A 1 84 ? 15.731 0.157 -16.319 1.00 75.69 84 ASP A O 1
ATOM 632 N N . ARG A 1 85 ? 16.253 0.450 -14.158 1.00 74.12 85 ARG A N 1
ATOM 633 C CA . ARG A 1 85 ? 15.331 -0.586 -13.664 1.00 74.12 85 ARG A CA 1
ATOM 634 C C . ARG A 1 85 ? 13.868 -0.274 -13.972 1.00 74.12 85 ARG A C 1
ATOM 636 O O . ARG A 1 85 ? 13.139 -1.178 -14.383 1.00 74.12 85 ARG A O 1
ATOM 643 N N . ILE A 1 86 ? 13.449 0.985 -13.827 1.00 76.56 86 ILE A N 1
ATOM 644 C CA . ILE A 1 86 ? 12.099 1.430 -14.204 1.00 76.56 86 ILE A CA 1
ATOM 645 C C . ILE A 1 86 ? 11.868 1.186 -15.699 1.00 76.56 86 ILE A C 1
ATOM 647 O O . ILE A 1 86 ? 10.847 0.609 -16.076 1.00 76.56 86 ILE A O 1
ATOM 651 N N . GLN A 1 87 ? 12.820 1.576 -16.551 1.00 70.75 87 GLN A N 1
ATOM 652 C CA . GLN A 1 87 ? 12.693 1.417 -18.002 1.00 70.75 87 GLN A CA 1
ATOM 653 C C . GLN A 1 87 ? 12.645 -0.054 -18.425 1.00 70.75 87 GLN A C 1
ATOM 655 O O . GLN A 1 87 ? 11.838 -0.416 -19.280 1.00 70.75 87 GLN A O 1
ATOM 660 N N . VAL A 1 88 ? 13.427 -0.926 -17.784 1.00 67.56 88 VAL A N 1
ATOM 661 C CA . VAL A 1 88 ? 13.361 -2.377 -18.022 1.00 67.56 88 VAL A CA 1
ATOM 662 C C . VAL A 1 88 ? 11.983 -2.937 -17.658 1.00 67.56 88 VAL A C 1
ATOM 664 O O . VAL A 1 88 ? 11.386 -3.657 -18.461 1.00 67.56 88 VAL A O 1
ATOM 667 N N . ALA A 1 89 ? 11.435 -2.581 -16.490 1.00 69.31 89 ALA A N 1
ATOM 668 C CA . ALA A 1 89 ? 10.093 -3.014 -16.094 1.00 69.31 89 ALA A CA 1
ATOM 669 C C . ALA A 1 89 ? 9.027 -2.523 -17.095 1.00 69.31 89 ALA A C 1
ATOM 671 O O . ALA A 1 89 ? 8.186 -3.292 -17.565 1.00 69.31 89 ALA A O 1
ATOM 672 N N . ARG A 1 90 ? 9.128 -1.261 -17.523 1.00 69.94 90 ARG A N 1
ATOM 673 C CA . ARG A 1 90 ? 8.258 -0.667 -18.546 1.00 69.94 90 ARG A CA 1
ATOM 674 C C . ARG A 1 90 ? 8.347 -1.373 -19.895 1.00 69.94 90 ARG A C 1
ATOM 676 O O . ARG A 1 90 ? 7.308 -1.661 -20.487 1.00 69.94 90 ARG A O 1
ATOM 683 N N . ALA A 1 91 ? 9.551 -1.691 -20.361 1.00 62.59 91 ALA A N 1
ATOM 684 C CA . ALA A 1 91 ? 9.770 -2.421 -21.608 1.00 62.59 91 ALA A CA 1
ATOM 685 C C . ALA A 1 91 ? 9.191 -3.846 -21.559 1.00 62.59 91 ALA A C 1
ATOM 687 O O . ALA A 1 91 ? 8.732 -4.359 -22.579 1.00 62.59 91 ALA A O 1
ATOM 688 N N . ALA A 1 92 ? 9.119 -4.454 -20.369 1.00 62.12 92 ALA A N 1
ATOM 689 C CA . ALA A 1 92 ? 8.420 -5.721 -20.145 1.00 62.12 92 ALA A CA 1
ATOM 690 C C . ALA A 1 92 ? 6.880 -5.592 -20.191 1.00 62.12 92 ALA A C 1
ATOM 692 O O . ALA A 1 92 ? 6.163 -6.588 -20.069 1.00 62.12 92 ALA A O 1
ATOM 693 N N . GLY A 1 93 ? 6.355 -4.380 -20.397 1.00 64.56 93 GLY A N 1
ATOM 694 C CA . GLY A 1 93 ? 4.933 -4.104 -20.552 1.00 64.56 93 GLY A CA 1
ATOM 695 C C . GLY A 1 93 ? 4.175 -4.050 -19.231 1.00 64.56 93 GLY A C 1
ATOM 696 O O . GLY A 1 93 ? 2.989 -4.371 -19.221 1.00 64.56 93 GLY A O 1
ATOM 697 N N . THR A 1 94 ? 4.833 -3.704 -18.117 1.00 67.88 94 THR A N 1
ATOM 698 C CA . THR A 1 94 ? 4.186 -3.572 -16.802 1.00 67.88 94 THR A CA 1
ATOM 699 C C . THR A 1 94 ? 3.482 -2.228 -16.650 1.00 67.88 94 THR A C 1
ATOM 701 O O . THR A 1 94 ? 4.055 -1.169 -16.934 1.00 67.88 94 THR A O 1
ATOM 704 N N . ASN A 1 95 ? 2.255 -2.269 -16.138 1.00 79.88 95 ASN A N 1
ATOM 705 C CA . ASN A 1 95 ? 1.408 -1.093 -15.933 1.00 79.88 95 ASN A CA 1
ATOM 706 C C . ASN A 1 95 ? 1.305 -0.679 -14.460 1.00 79.88 95 ASN A C 1
ATOM 708 O O . ASN A 1 95 ? 0.914 0.450 -14.175 1.00 79.88 95 ASN A O 1
ATOM 712 N N . GLU A 1 96 ? 1.685 -1.563 -13.536 1.00 90.31 96 GLU A N 1
ATOM 713 C CA . GLU A 1 96 ? 1.844 -1.239 -12.120 1.00 90.31 96 GLU A CA 1
ATOM 714 C C . GLU A 1 96 ? 3.291 -1.514 -11.696 1.00 90.31 96 GLU A C 1
ATOM 716 O O . GLU A 1 96 ? 3.819 -2.604 -11.929 1.00 90.31 96 GLU A O 1
ATOM 721 N N . LEU A 1 97 ? 3.925 -0.541 -11.057 1.00 91.62 97 LEU A N 1
ATOM 722 C CA . LEU A 1 97 ? 5.251 -0.672 -10.467 1.00 91.62 97 LEU A CA 1
ATOM 723 C C . LEU A 1 97 ? 5.113 -0.608 -8.951 1.00 91.62 97 LEU A C 1
ATOM 725 O O . LEU A 1 97 ? 4.431 0.267 -8.427 1.00 91.62 97 LEU A O 1
ATOM 729 N N . TRP A 1 98 ? 5.749 -1.534 -8.252 1.00 93.81 98 TRP A N 1
ATOM 730 C CA . TRP A 1 98 ? 5.709 -1.613 -6.801 1.00 93.81 98 TRP A CA 1
ATOM 731 C C . TRP A 1 98 ? 7.115 -1.476 -6.218 1.00 93.81 98 TRP A C 1
ATOM 733 O O . TRP A 1 98 ? 8.086 -1.913 -6.840 1.00 93.81 98 TRP A O 1
ATOM 743 N N . LEU A 1 99 ? 7.197 -0.858 -5.041 1.00 92.88 99 LEU A N 1
ATOM 744 C CA . LEU A 1 99 ? 8.431 -0.587 -4.304 1.00 92.88 99 LEU A CA 1
ATOM 745 C C . LEU A 1 99 ? 8.346 -1.132 -2.880 1.00 92.88 99 LEU A C 1
ATOM 747 O O . LEU A 1 99 ? 7.426 -0.786 -2.137 1.00 92.88 99 LEU A O 1
ATOM 751 N N . GLU A 1 100 ? 9.311 -1.942 -2.470 1.00 90.31 100 GLU A N 1
ATOM 752 C CA . GLU A 1 100 ? 9.510 -2.349 -1.084 1.00 90.31 100 GLU A CA 1
ATOM 753 C C . GLU A 1 100 ? 10.403 -1.365 -0.319 1.00 90.31 100 GLU A C 1
ATOM 755 O O . GLU A 1 100 ? 11.264 -0.719 -0.899 1.00 90.31 100 GLU A O 1
ATOM 760 N N . GLN A 1 101 ? 10.251 -1.277 1.006 1.00 91.19 101 GLN A N 1
ATOM 761 C CA . GLN A 1 101 ? 11.202 -0.565 1.864 1.00 91.19 101 GLN A CA 1
ATOM 762 C C . GLN A 1 101 ? 11.771 -1.495 2.932 1.00 91.19 101 GLN A C 1
ATOM 764 O O . GLN A 1 101 ? 11.046 -1.946 3.823 1.00 91.19 101 GLN A O 1
ATOM 769 N N . LEU A 1 102 ? 13.080 -1.730 2.873 1.00 88.44 102 LEU A N 1
ATOM 770 C CA . LEU A 1 102 ? 13.842 -2.355 3.951 1.00 88.44 102 LEU A CA 1
ATOM 771 C C . LEU A 1 102 ? 14.513 -1.283 4.832 1.00 88.44 102 LEU A C 1
ATOM 773 O O . LEU A 1 102 ? 14.798 -0.185 4.352 1.00 88.44 102 LEU A O 1
ATOM 777 N N . PRO A 1 103 ? 14.769 -1.565 6.124 1.00 86.00 103 PRO A N 1
ATOM 778 C CA . PRO A 1 103 ? 15.262 -0.557 7.069 1.00 86.00 103 PRO A CA 1
ATOM 779 C C . PRO A 1 103 ? 16.658 -0.007 6.734 1.00 86.00 103 PRO A C 1
ATOM 781 O O . PRO A 1 103 ? 16.966 1.121 7.098 1.00 86.00 103 PRO A O 1
ATOM 784 N N . GLN A 1 104 ? 17.491 -0.780 6.038 1.00 87.19 104 GLN A N 1
ATOM 785 C CA . GLN A 1 104 ? 18.848 -0.405 5.633 1.00 87.19 104 GLN A CA 1
ATOM 786 C C . GLN A 1 104 ? 18.935 0.235 4.237 1.00 87.19 104 GLN A C 1
ATOM 788 O O . GLN A 1 104 ? 20.033 0.488 3.745 1.00 87.19 104 GLN A O 1
ATOM 793 N N . GLU A 1 105 ? 17.802 0.442 3.568 1.00 89.56 105 GLU A N 1
ATOM 794 C CA . GLU A 1 105 ? 17.759 0.925 2.190 1.00 89.56 105 GLU A CA 1
ATOM 795 C C . GLU A 1 105 ? 17.222 2.354 2.092 1.00 89.56 105 GLU A C 1
ATOM 797 O O . GLU A 1 105 ? 16.809 2.969 3.076 1.00 89.56 105 GLU A O 1
ATOM 802 N N . ARG A 1 106 ? 17.228 2.901 0.871 1.00 91.25 106 ARG A N 1
ATOM 803 C CA . ARG A 1 106 ? 16.617 4.203 0.604 1.00 91.25 106 ARG A CA 1
ATOM 804 C C . ARG A 1 106 ? 15.124 4.180 0.883 1.00 91.25 106 ARG A C 1
ATOM 806 O O . ARG A 1 106 ? 14.434 3.170 0.729 1.00 91.25 106 ARG A O 1
ATOM 813 N N . ASP A 1 107 ? 14.632 5.359 1.219 1.00 92.94 107 ASP A N 1
ATOM 814 C CA . ASP A 1 107 ? 13.228 5.570 1.475 1.00 92.94 107 ASP A CA 1
ATOM 815 C C . ASP A 1 107 ? 12.374 5.423 0.203 1.00 92.94 107 ASP A C 1
ATOM 817 O O . ASP A 1 107 ? 12.587 6.115 -0.798 1.00 92.94 107 ASP A O 1
ATOM 821 N N . SER A 1 108 ? 11.379 4.536 0.261 1.00 93.19 108 SER A N 1
ATOM 822 C CA . SER A 1 108 ? 10.528 4.213 -0.887 1.00 93.19 108 SER A CA 1
ATOM 823 C C . SER A 1 108 ? 9.612 5.343 -1.296 1.00 93.19 108 SER A C 1
ATOM 825 O O . SER A 1 108 ? 9.199 5.383 -2.450 1.00 93.19 108 SER A O 1
ATOM 827 N N . SER A 1 109 ? 9.274 6.257 -0.386 1.00 93.19 109 SER A N 1
ATOM 828 C CA . SER A 1 109 ? 8.407 7.373 -0.743 1.00 93.19 109 SER A CA 1
ATOM 829 C C . SER A 1 109 ? 9.112 8.320 -1.709 1.00 93.19 109 SER A C 1
ATOM 831 O O . SER A 1 109 ? 8.560 8.696 -2.738 1.00 93.19 109 SER A O 1
ATOM 833 N N . ILE A 1 110 ? 10.387 8.612 -1.466 1.00 93.75 110 ILE A N 1
ATOM 834 C CA . ILE A 1 110 ? 11.152 9.480 -2.362 1.00 93.75 110 ILE A CA 1
ATOM 835 C C . ILE A 1 110 ? 11.365 8.801 -3.720 1.00 93.75 110 ILE A C 1
ATOM 837 O O . ILE A 1 110 ? 11.217 9.432 -4.764 1.00 93.75 110 ILE A O 1
ATOM 841 N N . LEU A 1 111 ? 11.638 7.493 -3.724 1.00 94.31 111 LEU A N 1
ATOM 842 C CA . LEU A 1 111 ? 11.761 6.733 -4.968 1.00 94.31 111 LEU A CA 1
ATOM 843 C C . LEU A 1 111 ? 10.431 6.621 -5.722 1.00 94.31 111 LEU A C 1
ATOM 845 O O . LEU A 1 111 ? 10.431 6.700 -6.946 1.00 94.31 111 LEU A O 1
ATOM 849 N N . ALA A 1 112 ? 9.296 6.509 -5.032 1.00 95.44 112 ALA A N 1
ATOM 850 C CA . ALA A 1 112 ? 7.988 6.470 -5.678 1.00 95.44 112 ALA A CA 1
ATOM 851 C C . ALA A 1 112 ? 7.720 7.738 -6.504 1.00 95.44 112 ALA A C 1
ATOM 853 O O . ALA A 1 112 ? 7.190 7.631 -7.609 1.00 95.44 112 ALA A O 1
ATOM 854 N N . ALA A 1 113 ? 8.153 8.914 -6.037 1.00 94.88 113 ALA A N 1
ATOM 855 C CA . ALA A 1 113 ? 8.064 10.150 -6.816 1.00 94.88 113 ALA A CA 1
ATOM 856 C C . ALA A 1 113 ? 8.891 10.082 -8.120 1.00 94.88 113 ALA A C 1
ATOM 858 O O . ALA A 1 113 ? 8.377 10.417 -9.187 1.00 94.88 113 ALA A O 1
ATOM 859 N N . GLU A 1 114 ? 10.126 9.563 -8.070 1.00 92.44 114 GLU A N 1
ATOM 860 C CA . GLU A 1 114 ? 10.959 9.353 -9.273 1.00 92.44 114 GLU A CA 1
ATOM 861 C C . GLU A 1 114 ? 10.314 8.353 -10.246 1.00 92.44 114 GLU A C 1
ATOM 863 O O . GLU A 1 114 ? 10.351 8.545 -11.465 1.00 92.44 114 GLU A O 1
ATOM 868 N N . PHE A 1 115 ? 9.674 7.300 -9.728 1.00 93.25 115 PHE A N 1
ATOM 869 C CA . PHE A 1 115 ? 8.936 6.327 -10.536 1.00 93.25 115 PHE A CA 1
ATOM 870 C C . PHE A 1 115 ? 7.733 6.967 -11.227 1.00 93.25 115 PHE A C 1
ATOM 872 O O . PHE A 1 115 ? 7.531 6.767 -12.426 1.00 93.25 115 PHE A O 1
ATOM 879 N N . LEU A 1 116 ? 6.946 7.751 -10.489 1.00 94.69 116 LEU A N 1
ATOM 880 C CA . LEU A 1 116 ? 5.778 8.452 -11.018 1.00 94.69 116 LEU A CA 1
ATOM 881 C C . LEU A 1 116 ? 6.166 9.452 -12.109 1.00 94.69 116 LEU A C 1
ATOM 883 O O . LEU A 1 116 ? 5.437 9.560 -13.099 1.00 94.69 116 LEU A O 1
ATOM 887 N N . HIS A 1 117 ? 7.310 10.122 -11.951 1.00 91.81 117 HIS A N 1
ATOM 888 C CA . HIS A 1 117 ? 7.866 11.052 -12.930 1.00 91.81 117 HIS A CA 1
ATOM 889 C C . HIS A 1 117 ? 8.408 10.335 -14.177 1.00 91.81 117 HIS A C 1
ATOM 891 O O . HIS A 1 117 ? 8.101 10.712 -15.306 1.00 91.81 117 HIS A O 1
ATOM 897 N N . THR A 1 118 ? 9.178 9.261 -13.993 1.00 88.00 118 THR A N 1
ATOM 898 C CA . THR A 1 118 ? 9.889 8.586 -15.092 1.00 88.00 118 THR A CA 1
ATOM 899 C C . THR A 1 118 ? 9.012 7.606 -15.880 1.00 88.00 118 THR A C 1
ATOM 901 O O . THR A 1 118 ? 9.337 7.237 -17.011 1.00 88.00 118 THR A O 1
ATOM 904 N N . ALA A 1 119 ? 7.879 7.188 -15.312 1.00 86.75 119 ALA A N 1
ATOM 905 C CA . ALA A 1 119 ? 6.902 6.314 -15.952 1.00 86.75 119 ALA A CA 1
ATOM 906 C C . ALA A 1 119 ? 5.504 6.973 -15.993 1.00 86.75 119 ALA A C 1
ATOM 908 O O . ALA A 1 119 ? 4.607 6.542 -15.263 1.00 86.75 119 ALA A O 1
ATOM 909 N N . PRO A 1 120 ? 5.264 7.964 -16.880 1.00 81.50 120 PRO A N 1
ATOM 910 C CA . PRO A 1 120 ? 4.077 8.842 -16.869 1.00 81.50 120 PRO A CA 1
ATOM 911 C C . PRO A 1 120 ? 2.725 8.165 -17.184 1.00 81.50 120 PRO A C 1
ATOM 913 O O . PRO A 1 120 ? 1.705 8.830 -17.290 1.00 81.50 120 PRO A O 1
ATOM 916 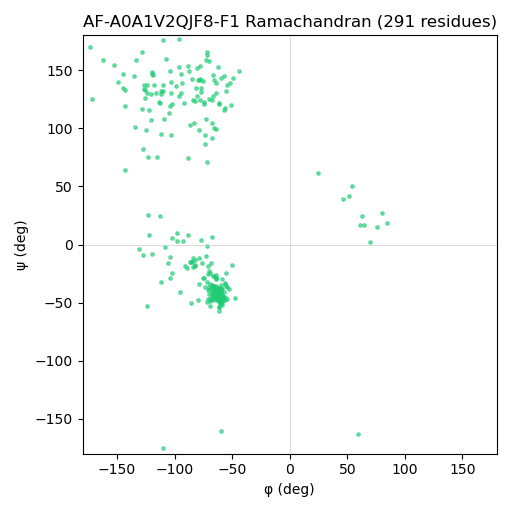N N . SER A 1 121 ? 2.686 6.839 -17.318 1.00 84.50 121 SER A N 1
ATOM 917 C CA . SER A 1 121 ? 1.456 6.045 -17.505 1.00 84.50 121 SER A CA 1
ATOM 918 C C . SER A 1 121 ? 1.356 4.845 -16.562 1.00 84.50 121 SER A C 1
ATOM 920 O O . SER A 1 121 ? 0.358 4.127 -16.581 1.00 84.50 121 SER A O 1
ATOM 922 N N . ALA A 1 122 ? 2.387 4.590 -15.753 1.00 88.31 122 ALA A N 1
ATOM 923 C CA . ALA A 1 122 ? 2.357 3.504 -14.789 1.00 88.31 122 ALA A CA 1
ATOM 924 C C . ALA A 1 122 ? 1.669 3.969 -13.506 1.00 88.31 122 ALA A C 1
ATOM 926 O O . ALA A 1 122 ? 1.886 5.093 -13.044 1.00 88.31 122 ALA A O 1
ATOM 927 N N . ARG A 1 123 ? 0.890 3.073 -12.903 1.00 95.19 123 ARG A N 1
ATOM 928 C CA . ARG A 1 123 ? 0.521 3.197 -11.494 1.00 95.19 123 ARG A CA 1
ATOM 929 C C . ARG A 1 123 ? 1.722 2.799 -10.652 1.00 95.19 123 ARG A C 1
ATOM 931 O O . ARG A 1 123 ? 2.413 1.841 -11.000 1.00 95.19 123 ARG A O 1
ATOM 938 N N . VAL A 1 124 ? 1.969 3.504 -9.558 1.00 96.75 124 VAL A N 1
ATOM 939 C CA . VAL A 1 124 ? 3.104 3.222 -8.671 1.00 96.75 124 VAL A CA 1
ATOM 940 C C . VAL A 1 124 ? 2.578 2.994 -7.272 1.00 96.75 124 VAL A C 1
ATOM 942 O O . VAL A 1 124 ? 1.791 3.799 -6.785 1.00 96.75 124 VAL A O 1
ATOM 945 N N . GLY A 1 125 ? 2.995 1.909 -6.626 1.00 96.62 125 GLY A N 1
ATOM 946 C CA . GLY A 1 125 ? 2.603 1.630 -5.256 1.00 96.62 125 GLY A CA 1
ATOM 947 C C . GLY A 1 125 ? 3.745 1.212 -4.349 1.00 96.62 125 GLY A C 1
ATOM 948 O O . GLY A 1 125 ? 4.783 0.731 -4.793 1.00 96.62 125 GLY A O 1
ATOM 949 N N . THR A 1 126 ? 3.545 1.374 -3.049 1.00 96.75 126 THR A N 1
ATOM 950 C CA . THR A 1 126 ? 4.461 0.847 -2.031 1.00 96.75 126 THR A CA 1
ATOM 951 C C . THR A 1 126 ? 3.992 -0.531 -1.570 1.00 96.75 126 THR A C 1
ATOM 953 O O . THR A 1 126 ? 2.803 -0.756 -1.390 1.00 96.75 126 THR A O 1
ATOM 956 N N . ALA A 1 127 ? 4.896 -1.483 -1.366 1.00 94.00 127 ALA A N 1
ATOM 957 C CA . ALA A 1 127 ? 4.594 -2.833 -0.893 1.00 94.00 127 ALA A CA 1
ATOM 958 C C . ALA A 1 127 ? 5.689 -3.346 0.064 1.00 94.00 127 ALA A C 1
ATOM 960 O O . ALA A 1 127 ? 6.379 -4.321 -0.210 1.00 94.00 127 ALA A O 1
ATOM 961 N N . ILE A 1 128 ? 5.883 -2.717 1.223 1.00 94.06 128 ILE A N 1
ATOM 962 C CA . ILE A 1 128 ? 5.045 -1.673 1.845 1.00 94.06 128 ILE A CA 1
ATOM 963 C C . ILE A 1 128 ? 5.859 -0.444 2.241 1.00 94.06 128 ILE A C 1
ATOM 965 O O . ILE A 1 128 ? 7.081 -0.511 2.337 1.00 94.06 128 ILE A O 1
ATOM 969 N N . LEU A 1 129 ? 5.162 0.657 2.535 1.00 95.31 129 LEU A N 1
ATOM 970 C CA . LEU A 1 129 ? 5.700 1.759 3.322 1.00 95.31 129 LEU A CA 1
ATOM 971 C C . LEU A 1 129 ? 5.538 1.421 4.821 1.00 95.31 129 LEU A C 1
ATOM 973 O O . LEU A 1 129 ? 4.420 1.116 5.259 1.00 95.31 129 LEU A O 1
ATOM 977 N N . PRO A 1 130 ? 6.624 1.433 5.610 1.00 93.31 130 PRO A N 1
ATOM 978 C CA . PRO A 1 130 ? 6.601 1.015 7.007 1.00 93.31 130 PRO A CA 1
ATOM 979 C C . PRO A 1 130 ? 5.924 2.053 7.902 1.00 93.31 130 PRO A C 1
ATOM 981 O O . PRO A 1 130 ? 6.366 3.198 7.996 1.00 93.31 130 PRO A O 1
ATOM 984 N N . MET A 1 131 ? 4.883 1.630 8.620 1.00 93.94 131 MET A N 1
ATOM 985 C CA . MET A 1 131 ? 4.088 2.514 9.484 1.00 93.94 131 MET A CA 1
ATOM 986 C C . MET A 1 131 ? 4.883 3.105 10.661 1.00 93.94 131 MET A C 1
ATOM 988 O O . MET A 1 131 ? 4.581 4.203 11.106 1.00 93.94 131 MET A O 1
ATOM 992 N N . TYR A 1 132 ? 5.906 2.416 11.169 1.00 88.00 132 TYR A N 1
ATOM 993 C CA . TYR A 1 132 ? 6.676 2.858 12.345 1.00 88.00 132 TYR A CA 1
ATOM 994 C C . TYR A 1 132 ? 7.667 3.990 12.050 1.00 88.00 132 TYR A C 1
ATOM 996 O O . TYR A 1 132 ? 8.135 4.635 12.980 1.00 88.00 132 TYR A O 1
ATOM 1004 N N . LEU A 1 133 ? 7.993 4.256 10.780 1.00 90.19 133 LEU A N 1
ATOM 1005 C CA . LEU A 1 133 ? 8.926 5.335 10.436 1.00 90.19 133 LEU A CA 1
ATOM 1006 C C . LEU A 1 133 ? 8.258 6.714 10.396 1.00 90.19 133 LEU A C 1
ATOM 1008 O O . LEU A 1 133 ? 8.956 7.720 10.294 1.00 90.19 133 LEU A O 1
ATOM 1012 N N . ARG A 1 134 ? 6.920 6.782 10.403 1.00 92.44 134 ARG A N 1
ATOM 1013 C CA . ARG A 1 134 ? 6.176 8.026 10.166 1.00 92.44 134 ARG A CA 1
ATOM 1014 C C . ARG A 1 134 ? 4.862 8.054 10.917 1.00 92.44 134 ARG A C 1
ATOM 1016 O O . ARG A 1 134 ? 4.115 7.083 10.889 1.00 92.44 134 ARG A O 1
ATOM 1023 N N . HIS A 1 135 ? 4.519 9.212 11.469 1.00 96.81 135 HIS A N 1
ATOM 1024 C CA . HIS A 1 135 ? 3.175 9.460 11.983 1.00 96.81 135 HIS A CA 1
ATOM 1025 C C . HIS A 1 135 ? 2.121 9.306 10.859 1.00 96.81 135 HIS A C 1
ATOM 1027 O O . HIS A 1 135 ? 2.397 9.722 9.729 1.00 96.81 135 HIS A O 1
ATOM 1033 N N . PRO A 1 136 ? 0.911 8.770 11.125 1.00 98.06 136 PRO A N 1
ATOM 1034 C CA . PRO A 1 136 ? -0.121 8.577 10.099 1.00 98.06 136 PRO A CA 1
ATOM 1035 C C . PRO A 1 136 ? -0.503 9.860 9.351 1.00 98.06 136 PRO A C 1
ATOM 1037 O O . PRO A 1 136 ? -0.736 9.817 8.148 1.00 98.06 136 PRO A O 1
ATOM 1040 N N . VAL A 1 137 ? -0.480 11.015 10.022 1.00 98.56 137 VAL A N 1
ATOM 1041 C CA . VAL A 1 137 ? -0.705 12.324 9.376 1.00 98.56 137 VAL A CA 1
ATOM 1042 C C . VAL A 1 137 ? 0.332 12.604 8.283 1.00 98.56 137 VAL A C 1
ATOM 1044 O O . VAL A 1 137 ? -0.041 12.952 7.168 1.00 98.56 137 VAL A O 1
ATOM 1047 N N . ALA A 1 138 ? 1.621 12.395 8.567 1.00 98.38 138 ALA A N 1
ATOM 1048 C CA . ALA A 1 138 ? 2.687 12.616 7.588 1.00 98.38 138 ALA A CA 1
ATOM 1049 C C . ALA A 1 138 ? 2.568 11.652 6.397 1.00 98.38 138 ALA A C 1
ATOM 1051 O O . ALA A 1 138 ? 2.828 12.022 5.255 1.00 98.38 138 ALA A O 1
ATOM 1052 N N . THR A 1 139 ? 2.129 10.419 6.649 1.00 98.50 139 THR A N 1
ATOM 1053 C CA . THR A 1 139 ? 1.883 9.428 5.595 1.00 98.50 139 THR A CA 1
ATOM 1054 C C . THR A 1 139 ? 0.682 9.786 4.719 1.00 98.50 139 THR A C 1
ATOM 1056 O O . THR A 1 139 ? 0.747 9.597 3.507 1.00 98.50 139 THR A O 1
ATOM 1059 N N . ALA A 1 140 ? -0.392 10.333 5.294 1.00 98.44 140 ALA A N 1
ATOM 1060 C CA . ALA A 1 140 ? -1.525 10.840 4.523 1.00 98.44 140 ALA A CA 1
ATOM 1061 C C . ALA A 1 140 ? -1.118 12.029 3.640 1.00 98.44 140 ALA A C 1
ATOM 1063 O O . ALA A 1 140 ? -1.415 12.027 2.452 1.00 98.44 140 ALA A O 1
ATOM 1064 N N . GLN A 1 141 ? -0.368 12.992 4.187 1.00 98.19 141 GLN A N 1
ATOM 1065 C CA . GLN A 1 141 ? 0.150 14.138 3.428 1.00 98.19 141 GLN A CA 1
ATOM 1066 C C . GLN A 1 141 ? 1.023 13.687 2.251 1.00 98.19 141 GLN A C 1
ATOM 1068 O O . GLN A 1 141 ? 0.805 14.105 1.120 1.00 98.19 141 GLN A O 1
ATOM 1073 N N . LEU A 1 142 ? 1.960 12.769 2.504 1.00 98.06 142 LEU A N 1
ATOM 1074 C CA . LEU A 1 142 ? 2.795 12.144 1.478 1.00 98.06 142 LEU A CA 1
ATOM 1075 C C . LEU A 1 142 ? 1.949 11.516 0.367 1.00 98.06 142 LEU A C 1
ATOM 1077 O O . LEU A 1 142 ? 2.239 11.711 -0.812 1.00 98.06 142 LEU A O 1
ATOM 1081 N N . ALA A 1 143 ? 0.913 10.763 0.730 1.00 98.38 143 ALA A N 1
ATOM 1082 C CA . ALA A 1 143 ? 0.088 10.065 -0.242 1.00 98.38 143 ALA A CA 1
ATOM 1083 C C . ALA A 1 143 ? -0.793 11.019 -1.064 1.00 98.38 143 ALA A C 1
ATOM 1085 O O . ALA A 1 143 ? -0.905 10.822 -2.272 1.00 98.38 143 ALA A O 1
ATOM 1086 N N . ALA A 1 144 ? -1.345 12.064 -0.437 1.00 98.19 144 ALA A N 1
ATOM 1087 C CA . ALA A 1 144 ? -2.072 13.134 -1.119 1.00 98.19 144 ALA A CA 1
ATOM 1088 C C . ALA A 1 144 ? -1.172 13.842 -2.141 1.00 98.19 144 ALA A C 1
ATOM 1090 O O . ALA A 1 144 ? -1.507 13.903 -3.322 1.00 98.19 144 ALA A O 1
ATOM 1091 N N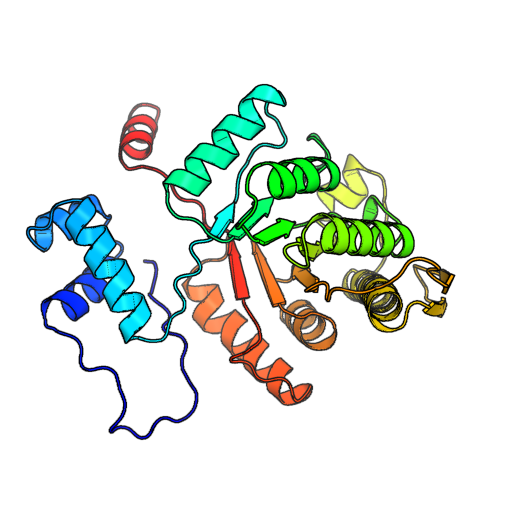 . THR A 1 145 ? 0.029 14.257 -1.723 1.00 97.69 145 THR A N 1
ATOM 1092 C CA . THR A 1 145 ? 1.009 14.893 -2.613 1.00 97.69 145 THR A CA 1
ATOM 1093 C C . THR A 1 145 ? 1.403 13.986 -3.777 1.00 97.69 145 THR A C 1
ATOM 1095 O O . THR A 1 145 ? 1.522 14.456 -4.903 1.00 97.69 145 THR A O 1
ATOM 1098 N N . MET A 1 146 ? 1.595 12.682 -3.556 1.00 97.75 146 MET A N 1
ATOM 1099 C CA . MET A 1 146 ? 1.912 11.765 -4.656 1.00 97.75 146 MET A CA 1
ATOM 1100 C C . MET A 1 146 ? 0.749 11.542 -5.614 1.00 97.75 146 MET A C 1
ATOM 1102 O O . MET A 1 146 ? 0.983 11.344 -6.807 1.00 97.75 146 MET A O 1
ATOM 1106 N N . ALA A 1 147 ? -0.485 11.536 -5.117 1.00 97.38 147 ALA A N 1
ATOM 1107 C CA . ALA A 1 147 ? -1.655 11.412 -5.971 1.00 97.38 147 ALA A CA 1
ATOM 1108 C C . ALA A 1 147 ? -1.819 12.644 -6.859 1.00 97.38 147 ALA A C 1
ATOM 1110 O O . ALA A 1 147 ? -1.965 12.474 -8.063 1.00 97.38 147 ALA A O 1
ATOM 1111 N N . GLU A 1 148 ? -1.668 13.849 -6.310 1.00 96.44 148 GLU A N 1
ATOM 1112 C CA . GLU A 1 148 ? -1.663 15.099 -7.082 1.00 96.44 148 GLU A CA 1
ATOM 1113 C C . GLU A 1 148 ? -0.496 15.160 -8.078 1.00 96.44 148 GLU A C 1
ATOM 1115 O O . GLU A 1 148 ? -0.704 15.375 -9.269 1.00 96.44 148 GLU A O 1
ATOM 1120 N N . LEU A 1 149 ? 0.729 14.834 -7.641 1.00 95.75 149 LEU A N 1
ATOM 1121 C CA . LEU A 1 149 ? 1.919 14.773 -8.505 1.00 95.75 149 LEU A CA 1
ATOM 1122 C C . LEU A 1 149 ? 1.736 13.842 -9.714 1.00 95.75 149 LEU A C 1
ATOM 1124 O O . LEU A 1 149 ? 2.452 13.954 -10.712 1.00 95.75 149 LEU A O 1
ATOM 1128 N N . SER A 1 150 ? 0.832 12.871 -9.608 1.00 96.31 150 SER A N 1
ATOM 1129 C CA . SER A 1 150 ? 0.694 11.802 -10.582 1.00 96.31 150 SER A CA 1
ATOM 1130 C C . SER A 1 150 ? -0.671 11.668 -11.230 1.00 96.31 150 SER A C 1
ATOM 1132 O O . SER A 1 150 ? -0.843 10.693 -11.961 1.00 96.31 150 SER A O 1
ATOM 1134 N N . ASP A 1 151 ? -1.593 12.604 -11.011 1.00 95.75 151 ASP A N 1
ATOM 1135 C CA . ASP A 1 151 ? -2.967 12.519 -11.521 1.00 95.75 151 ASP A CA 1
ATOM 1136 C C . ASP A 1 151 ? -3.641 11.189 -11.101 1.00 95.75 151 ASP A C 1
ATOM 1138 O O . ASP A 1 151 ? -4.104 10.383 -11.909 1.00 95.75 151 ASP A O 1
ATOM 1142 N N . GLY A 1 152 ? -3.566 10.875 -9.802 1.00 96.44 152 GLY A N 1
ATOM 1143 C CA . GLY A 1 152 ? -4.209 9.704 -9.188 1.00 96.44 152 GLY A CA 1
ATOM 1144 C C . GLY A 1 152 ? -3.542 8.345 -9.449 1.00 96.44 152 GLY A C 1
ATOM 1145 O O . GLY A 1 152 ? -4.143 7.295 -9.210 1.00 96.44 152 GLY A O 1
ATOM 1146 N N . ARG A 1 153 ? -2.293 8.304 -9.933 1.00 96.75 153 ARG A N 1
ATOM 1147 C CA . ARG A 1 153 ? -1.594 7.035 -10.242 1.00 96.75 153 ARG A CA 1
ATOM 1148 C C . ARG A 1 153 ? -0.912 6.376 -9.040 1.00 96.75 153 ARG A C 1
ATOM 1150 O O . ARG A 1 153 ? -0.478 5.223 -9.155 1.00 96.75 153 ARG A O 1
ATOM 1157 N N . PHE A 1 154 ? -0.792 7.070 -7.912 1.00 98.25 154 PHE A N 1
ATOM 1158 C CA . PHE A 1 154 ? -0.161 6.532 -6.709 1.00 98.25 154 PHE A CA 1
ATOM 1159 C C . PHE A 1 154 ? -1.080 5.574 -5.928 1.00 98.25 154 PHE A C 1
ATOM 1161 O O . PHE A 1 154 ? -2.283 5.785 -5.824 1.00 98.25 154 PHE A O 1
ATOM 1168 N N . MET A 1 155 ? -0.509 4.507 -5.362 1.00 98.06 155 MET A N 1
ATOM 1169 C CA . MET A 1 155 ? -1.194 3.521 -4.519 1.00 98.06 155 MET A CA 1
ATOM 1170 C C . MET A 1 155 ? -0.424 3.335 -3.209 1.00 98.06 155 MET A C 1
ATOM 1172 O O . MET A 1 155 ? 0.707 2.850 -3.191 1.00 98.06 155 MET A O 1
ATOM 1176 N N . LEU A 1 156 ? -1.043 3.671 -2.084 1.00 98.56 156 LEU A N 1
ATOM 1177 C CA . LEU A 1 156 ? -0.384 3.612 -0.788 1.00 98.56 156 LEU A CA 1
ATOM 1178 C C . LEU A 1 156 ? -0.514 2.212 -0.184 1.00 98.56 156 LEU A C 1
ATOM 1180 O O . LEU A 1 156 ? -1.558 1.867 0.361 1.00 98.56 156 LEU A O 1
ATOM 1184 N N . GLY A 1 157 ? 0.542 1.403 -0.226 1.00 98.12 157 GLY A N 1
ATOM 1185 C CA . GLY A 1 157 ? 0.582 0.160 0.542 1.00 98.12 157 GLY A CA 1
ATOM 1186 C C . GLY A 1 157 ? 1.297 0.326 1.872 1.00 98.12 157 GLY A C 1
ATOM 1187 O O . GLY A 1 157 ? 2.438 0.788 1.915 1.00 98.12 157 GLY A O 1
ATOM 1188 N N . LEU A 1 158 ? 0.636 -0.084 2.952 1.00 97.94 158 LEU A N 1
ATOM 1189 C CA . LEU A 1 158 ? 1.099 0.083 4.325 1.00 97.94 158 LEU A CA 1
ATOM 1190 C C . LEU A 1 158 ? 1.270 -1.258 5.032 1.00 97.94 158 LEU A C 1
ATOM 1192 O O . LEU A 1 158 ? 0.521 -2.214 4.815 1.00 97.94 158 LEU A O 1
ATOM 1196 N N . GLY A 1 159 ? 2.226 -1.304 5.953 1.00 94.50 159 GLY A N 1
ATOM 1197 C CA . GLY A 1 159 ? 2.413 -2.447 6.832 1.00 94.50 159 GLY A CA 1
ATOM 1198 C C . GLY A 1 159 ? 3.253 -2.114 8.055 1.00 94.50 159 GLY A C 1
ATOM 1199 O O . GLY A 1 159 ? 4.028 -1.160 8.071 1.00 94.50 159 GLY A O 1
ATOM 1200 N N . LEU A 1 160 ? 3.109 -2.940 9.088 1.00 89.25 160 LEU A N 1
ATOM 1201 C CA . LEU A 1 160 ? 3.870 -2.795 10.326 1.00 89.25 160 LEU A CA 1
ATOM 1202 C C . LEU A 1 160 ? 5.303 -3.319 10.249 1.00 89.25 160 LEU A C 1
ATOM 1204 O O . LEU A 1 160 ? 6.047 -3.064 11.178 1.00 89.25 160 LEU A O 1
ATOM 1208 N N . SER A 1 161 ? 5.696 -4.052 9.201 1.00 85.19 161 SER A N 1
ATOM 1209 C CA . SER A 1 161 ? 6.897 -4.911 9.211 1.00 85.19 161 SER A CA 1
ATOM 1210 C C . SER A 1 161 ? 6.832 -6.001 10.299 1.00 85.19 161 SER A C 1
ATOM 1212 O O . SER A 1 161 ? 5.748 -6.378 10.753 1.00 85.19 161 SER A O 1
ATOM 1214 N N . ASN A 1 162 ? 7.977 -6.595 10.633 1.00 85.69 162 ASN A N 1
ATOM 1215 C CA . ASN A 1 162 ? 8.115 -7.693 11.583 1.00 85.69 162 ASN A CA 1
ATOM 1216 C C . ASN A 1 162 ? 8.775 -7.231 12.904 1.00 85.69 162 ASN A C 1
ATOM 1218 O O . ASN A 1 162 ? 9.470 -6.213 12.915 1.00 85.69 162 A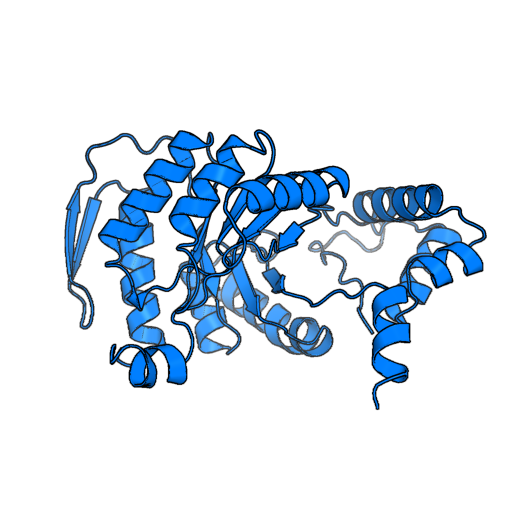SN A O 1
ATOM 1222 N N . PRO A 1 163 ? 8.605 -7.987 14.009 1.00 85.69 163 PRO A N 1
ATOM 1223 C CA . PRO A 1 163 ? 9.164 -7.616 15.314 1.00 85.69 163 PRO A CA 1
ATOM 1224 C C . PRO A 1 163 ? 10.689 -7.467 15.335 1.00 85.69 163 PRO A C 1
ATOM 1226 O O . PRO A 1 163 ? 11.212 -6.652 16.083 1.00 85.69 163 PRO A O 1
ATOM 1229 N N . PHE A 1 164 ? 11.418 -8.209 14.495 1.00 87.25 164 PHE A N 1
ATOM 1230 C CA . PHE A 1 164 ? 12.874 -8.077 14.416 1.00 87.25 164 PHE A CA 1
ATOM 1231 C C . PHE A 1 164 ? 13.281 -6.683 13.919 1.00 87.25 164 PHE A C 1
ATOM 1233 O O . PHE A 1 164 ? 14.165 -6.053 14.489 1.00 87.25 164 PHE A O 1
ATOM 1240 N N . VAL A 1 165 ? 12.606 -6.157 12.898 1.00 87.69 165 VAL A N 1
ATOM 1241 C CA . VAL A 1 165 ? 12.872 -4.792 12.428 1.00 87.69 165 VAL A CA 1
ATOM 1242 C C . VAL A 1 165 ? 12.409 -3.765 13.460 1.00 87.69 165 VAL A C 1
ATOM 1244 O O . VAL A 1 165 ? 13.167 -2.868 13.814 1.00 87.69 165 VAL A O 1
ATOM 1247 N N . ASN A 1 166 ? 11.184 -3.900 13.962 1.00 86.81 166 ASN A N 1
ATOM 1248 C CA . ASN A 1 166 ? 10.592 -2.872 14.814 1.00 86.81 166 ASN A CA 1
ATOM 1249 C C . ASN A 1 166 ? 11.279 -2.789 16.174 1.00 86.81 166 ASN A C 1
ATOM 1251 O O . ASN A 1 166 ? 11.731 -1.715 16.559 1.00 86.81 166 ASN A O 1
ATOM 1255 N N . ASP A 1 167 ? 11.390 -3.912 16.879 1.00 86.62 167 ASP A N 1
ATOM 1256 C CA . ASP A 1 167 ? 11.844 -3.928 18.266 1.00 86.62 167 ASP A CA 1
ATOM 1257 C C . ASP A 1 167 ? 13.371 -3.984 18.331 1.00 86.62 167 ASP A C 1
ATOM 1259 O O . ASP A 1 167 ? 13.994 -3.173 19.010 1.00 86.62 167 ASP A O 1
ATOM 1263 N N . TYR A 1 168 ? 13.987 -4.918 17.596 1.00 87.88 168 TYR A N 1
ATOM 1264 C CA . TYR A 1 168 ? 15.428 -5.156 17.694 1.00 87.88 168 TYR A CA 1
ATOM 1265 C C . TYR A 1 168 ? 16.256 -4.134 16.909 1.00 87.88 168 TYR A C 1
ATOM 1267 O O . TYR A 1 168 ? 17.207 -3.583 17.457 1.00 87.88 168 TYR A O 1
ATOM 1275 N N . MET A 1 169 ? 15.914 -3.854 15.647 1.00 89.12 169 MET A N 1
ATOM 1276 C CA . MET A 1 169 ? 16.713 -2.918 14.843 1.00 89.12 169 MET A CA 1
ATOM 1277 C C . MET A 1 169 ? 16.426 -1.450 15.171 1.00 89.12 169 MET A C 1
ATOM 1279 O O . MET A 1 169 ? 17.330 -0.625 15.063 1.00 89.12 169 MET A O 1
ATOM 1283 N N . LEU A 1 170 ? 15.180 -1.115 15.523 1.00 88.31 170 LEU A N 1
ATOM 1284 C CA . LEU A 1 170 ? 14.725 0.278 15.603 1.00 88.31 170 LEU A CA 1
ATOM 1285 C C . LEU A 1 170 ? 14.233 0.709 16.989 1.00 88.31 170 LEU A 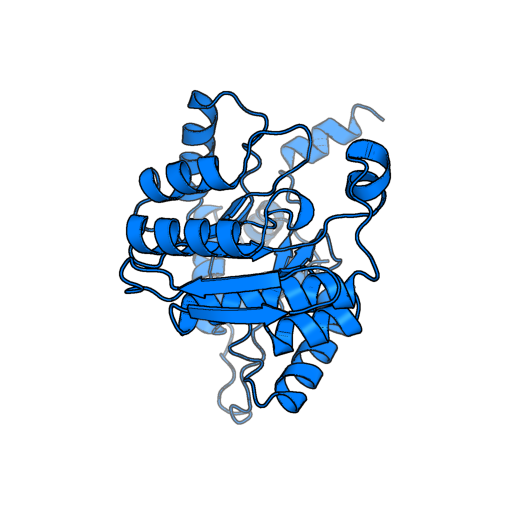C 1
ATOM 1287 O O . LEU A 1 170 ? 13.945 1.889 17.171 1.00 88.31 170 LEU A O 1
ATOM 1291 N N . GLY A 1 171 ? 14.094 -0.208 17.954 1.00 87.44 171 GLY A N 1
ATOM 1292 C CA . GLY A 1 171 ? 13.580 0.116 19.292 1.00 87.44 171 GLY A CA 1
ATOM 1293 C C . GLY A 1 171 ? 12.146 0.667 19.301 1.00 87.44 171 GLY A C 1
ATOM 1294 O O . GLY A 1 171 ? 11.712 1.277 20.276 1.00 87.44 171 GLY A O 1
ATOM 1295 N N . CYS A 1 172 ? 11.401 0.478 18.214 1.00 81.75 172 CYS A N 1
ATOM 1296 C CA . CYS A 1 172 ? 10.055 0.989 18.006 1.00 81.75 172 CYS A CA 1
ATOM 1297 C C . CYS A 1 172 ? 9.030 -0.012 18.550 1.00 81.75 172 CYS A C 1
ATOM 1299 O O . CYS A 1 172 ? 8.366 -0.696 17.772 1.00 81.75 172 CYS A O 1
ATOM 1301 N N . ALA A 1 173 ? 8.884 -0.090 19.875 1.00 65.06 173 ALA A N 1
ATOM 1302 C CA . ALA A 1 173 ? 7.885 -0.949 20.506 1.00 65.06 173 ALA A CA 1
ATOM 1303 C C . ALA A 1 173 ? 6.465 -0.492 20.126 1.00 65.06 173 ALA A C 1
ATOM 1305 O O . ALA A 1 173 ? 5.914 0.461 20.679 1.00 65.06 173 ALA A O 1
ATOM 1306 N N . GLN A 1 174 ? 5.866 -1.173 19.156 1.00 65.94 174 GLN A N 1
ATOM 1307 C CA . GLN A 1 174 ? 4.485 -0.952 18.753 1.00 65.94 174 GLN A CA 1
ATOM 1308 C C . GLN A 1 174 ? 3.633 -1.956 19.525 1.00 65.94 174 GLN A C 1
ATOM 1310 O O . GLN A 1 174 ? 3.970 -3.137 19.578 1.00 65.94 174 GLN A O 1
ATOM 1315 N N . GLY A 1 175 ? 2.558 -1.496 20.170 1.00 81.75 175 GLY A N 1
ATOM 1316 C CA . GLY A 1 175 ? 1.642 -2.375 20.898 1.00 81.75 175 GLY A CA 1
ATOM 1317 C C . GLY A 1 175 ? 0.998 -3.448 20.002 1.00 81.75 175 GLY A C 1
ATOM 1318 O O . GLY A 1 175 ? 1.482 -3.756 18.914 1.00 81.75 175 GLY A O 1
ATOM 1319 N N . PRO A 1 176 ? -0.129 -4.051 20.409 1.00 89.69 176 PRO A N 1
ATOM 1320 C CA . PRO A 1 176 ? -0.741 -5.135 19.643 1.00 89.69 176 PRO A CA 1
ATOM 1321 C C . PRO A 1 176 ? -0.925 -4.764 18.152 1.00 89.69 176 PRO A C 1
ATOM 1323 O O . PRO A 1 176 ? -1.655 -3.814 17.862 1.00 89.69 176 PRO A O 1
ATOM 1326 N N . PRO A 1 177 ? -0.323 -5.505 17.194 1.00 90.62 177 PRO A N 1
ATOM 1327 C CA . PRO A 1 177 ? -0.246 -5.095 15.788 1.00 90.62 177 PRO A CA 1
ATOM 1328 C C . PRO A 1 177 ? -1.585 -4.714 15.146 1.00 90.62 177 PRO A C 1
ATOM 1330 O O . PRO A 1 177 ? -1.666 -3.771 14.367 1.00 90.62 177 PRO A O 1
ATOM 1333 N N . LEU A 1 178 ? -2.658 -5.433 15.485 1.00 94.38 178 LEU A N 1
ATOM 1334 C CA . LEU A 1 178 ? -4.002 -5.138 14.979 1.00 94.38 178 LEU A CA 1
ATOM 1335 C C . LEU A 1 178 ? -4.520 -3.769 15.432 1.00 94.38 178 LEU A C 1
ATOM 1337 O O . LEU A 1 178 ? -5.177 -3.097 14.644 1.00 94.38 178 LEU A O 1
ATOM 1341 N N . CYS A 1 179 ? -4.240 -3.367 16.675 1.00 95.00 179 CYS A N 1
ATOM 1342 C CA . CYS A 1 179 ? -4.660 -2.070 17.201 1.00 95.00 179 CYS A CA 1
ATOM 1343 C C . CYS A 1 179 ? -3.888 -0.949 16.509 1.00 95.00 179 CYS A C 1
ATOM 1345 O O . CYS A 1 179 ? -4.496 -0.016 16.000 1.00 95.00 179 CYS A O 1
ATOM 1347 N N . VAL A 1 180 ? -2.566 -1.098 16.399 1.00 95.06 180 VAL A N 1
ATOM 1348 C CA . VAL A 1 180 ? -1.695 -0.098 15.767 1.00 95.06 180 VAL A CA 1
ATOM 1349 C C . VAL A 1 180 ? -2.072 0.111 14.296 1.00 95.06 180 VAL A C 1
ATOM 1351 O O . VAL A 1 180 ? -2.284 1.247 13.888 1.00 95.06 180 VAL A O 1
ATOM 1354 N N . VAL A 1 181 ? -2.240 -0.964 13.507 1.00 96.75 181 VAL A N 1
ATOM 1355 C CA . VAL A 1 181 ? -2.674 -0.850 12.096 1.00 96.75 181 VAL A CA 1
ATOM 1356 C C . VAL A 1 181 ? -4.047 -0.204 11.987 1.00 96.75 181 VAL A C 1
ATOM 1358 O O . VAL A 1 181 ? -4.250 0.611 11.094 1.00 96.75 181 VAL A O 1
ATOM 1361 N N . ARG A 1 182 ? -4.988 -0.566 12.867 1.00 97.81 182 ARG A N 1
ATOM 1362 C CA . ARG A 1 182 ? -6.343 -0.011 12.854 1.00 97.81 182 ARG A CA 1
ATOM 1363 C C . ARG A 1 182 ? -6.318 1.495 13.080 1.00 97.81 182 ARG A C 1
ATOM 1365 O O . ARG A 1 182 ? -6.852 2.217 12.252 1.00 97.81 182 ARG A O 1
ATOM 1372 N N . GLU A 1 183 ? -5.682 1.958 14.153 1.00 98.00 183 GLU A N 1
ATOM 1373 C CA . GLU A 1 183 ? -5.585 3.392 14.453 1.00 98.00 183 GLU A CA 1
ATOM 1374 C C . GLU A 1 183 ? -4.886 4.149 13.316 1.00 98.00 183 GLU A C 1
ATOM 1376 O O . GLU A 1 183 ? -5.403 5.149 12.821 1.00 98.00 183 GLU A O 1
ATOM 1381 N N . TYR A 1 184 ? -3.759 3.620 12.829 1.00 98.25 184 TYR A N 1
ATOM 1382 C CA . TYR A 1 184 ? -2.991 4.228 11.744 1.00 98.25 184 TYR A CA 1
ATOM 1383 C C . TYR A 1 184 ? -3.799 4.349 10.449 1.00 98.25 184 TYR A C 1
ATOM 1385 O O . TYR A 1 184 ? -3.872 5.421 9.849 1.00 98.25 184 TYR A O 1
ATOM 1393 N N . ALA A 1 185 ? -4.406 3.244 10.008 1.00 98.31 185 ALA A N 1
ATOM 1394 C CA . ALA A 1 185 ? -5.166 3.196 8.768 1.00 98.31 185 ALA A CA 1
ATOM 1395 C C . ALA A 1 185 ? -6.433 4.050 8.855 1.00 98.31 185 ALA A C 1
ATOM 1397 O O . ALA A 1 185 ? -6.749 4.720 7.877 1.00 98.31 185 ALA A O 1
ATOM 1398 N N . THR A 1 186 ? -7.118 4.081 10.005 1.00 98.62 186 THR A N 1
ATOM 1399 C CA . THR A 1 186 ? -8.262 4.976 10.223 1.00 98.62 186 THR A CA 1
ATOM 1400 C C . THR A 1 186 ? -7.848 6.433 10.044 1.00 98.62 186 THR A C 1
ATOM 1402 O O . THR A 1 186 ? -8.446 7.118 9.222 1.00 98.62 186 THR A O 1
ATOM 1405 N N . ILE A 1 187 ? -6.783 6.890 10.716 1.00 98.75 187 ILE A N 1
ATOM 1406 C CA . ILE A 1 187 ? -6.319 8.282 10.598 1.00 98.75 187 ILE A CA 1
ATOM 1407 C C . ILE A 1 187 ? -5.967 8.627 9.149 1.00 98.75 187 ILE A C 1
ATOM 1409 O O . ILE A 1 187 ? -6.431 9.641 8.630 1.00 98.75 187 ILE A O 1
ATOM 1413 N N . VAL A 1 188 ? -5.168 7.782 8.487 1.00 98.69 188 VAL A N 1
ATOM 1414 C CA . VAL A 1 188 ? -4.753 8.009 7.093 1.00 98.69 188 VAL A CA 1
ATOM 1415 C C . VAL A 1 188 ? -5.967 8.100 6.172 1.00 98.69 188 VAL A C 1
ATOM 1417 O O . VAL A 1 188 ? -6.052 9.006 5.349 1.00 98.69 188 VAL A O 1
ATOM 1420 N N . ARG A 1 189 ? -6.920 7.175 6.312 1.00 97.94 189 ARG A N 1
ATOM 1421 C CA . ARG A 1 189 ? -8.102 7.099 5.450 1.00 97.94 189 ARG A CA 1
ATOM 1422 C C . ARG A 1 189 ? -9.051 8.263 5.653 1.00 97.94 189 ARG A C 1
ATOM 1424 O O . ARG A 1 189 ? -9.499 8.830 4.663 1.00 97.94 189 ARG A O 1
ATOM 1431 N N . THR A 1 190 ? -9.346 8.603 6.902 1.00 98.25 190 THR A N 1
ATOM 1432 C CA . THR A 1 190 ? -10.218 9.729 7.230 1.00 98.25 190 THR A CA 1
ATOM 1433 C C . THR A 1 190 ? -9.614 11.022 6.696 1.00 98.25 190 THR A C 1
ATOM 1435 O O . THR A 1 190 ? -10.282 11.738 5.959 1.00 98.25 190 THR A O 1
ATOM 1438 N N . LEU A 1 191 ? -8.319 11.265 6.929 1.00 98.38 191 LEU A N 1
ATOM 1439 C CA . LEU A 1 191 ? -7.671 12.486 6.453 1.00 98.38 191 LEU A CA 1
ATOM 1440 C C . LEU A 1 191 ? -7.640 12.588 4.917 1.00 98.38 191 LEU A C 1
ATOM 1442 O O . LEU A 1 191 ? -7.899 13.661 4.385 1.00 98.38 191 LEU A O 1
ATOM 1446 N N . LEU A 1 192 ? -7.378 11.484 4.205 1.00 98.12 192 LEU A N 1
ATOM 1447 C CA . LEU A 1 192 ? -7.364 11.453 2.734 1.00 98.12 192 LEU A CA 1
ATOM 1448 C C . LEU A 1 192 ? -8.751 11.585 2.090 1.00 98.12 192 LEU A C 1
ATOM 1450 O O . LEU A 1 192 ? -8.835 11.983 0.935 1.00 98.12 192 LEU A O 1
ATOM 1454 N N . ARG A 1 193 ? -9.826 11.212 2.791 1.00 95.88 193 ARG A N 1
ATOM 1455 C CA . ARG A 1 193 ? -11.197 11.261 2.254 1.00 95.88 193 ARG A CA 1
ATOM 1456 C C . ARG A 1 193 ? -11.939 12.531 2.631 1.00 95.88 193 ARG A C 1
ATOM 1458 O O . ARG A 1 193 ? -12.689 13.067 1.827 1.00 95.88 193 ARG A O 1
ATOM 1465 N N . GLU A 1 194 ? -11.772 12.968 3.870 1.00 96.69 194 GLU A N 1
ATOM 1466 C CA . GLU A 1 194 ? -12.566 14.045 4.458 1.00 96.69 194 GLU A CA 1
ATOM 1467 C C . GLU A 1 194 ? -11.779 15.357 4.542 1.00 96.69 194 GLU A C 1
ATOM 1469 O O . GLU A 1 194 ? -12.348 16.400 4.856 1.00 96.69 194 GLU A O 1
ATOM 1474 N N . GLY A 1 195 ? -10.463 15.329 4.298 1.00 97.56 195 GLY A N 1
ATOM 1475 C CA . GLY A 1 195 ? -9.590 16.496 4.447 1.00 97.56 195 GLY A CA 1
ATOM 1476 C C . GLY A 1 195 ? -9.388 16.931 5.900 1.00 97.56 195 GLY A C 1
ATOM 1477 O O . GLY A 1 195 ? -8.685 17.900 6.166 1.00 97.56 195 GLY A O 1
ATOM 1478 N N . SER A 1 196 ? -9.960 16.223 6.871 1.00 98.12 196 SER A N 1
ATOM 1479 C CA . SER A 1 196 ? -9.736 16.461 8.294 1.00 98.12 196 SER A CA 1
ATOM 1480 C C . SER A 1 196 ? -9.934 15.187 9.093 1.00 98.12 196 SER A C 1
ATOM 1482 O O . SER A 1 196 ? -10.653 14.294 8.663 1.00 98.12 196 SER A O 1
ATOM 1484 N N . VAL A 1 197 ? -9.291 15.101 10.252 1.00 98.31 197 VAL A N 1
ATOM 1485 C CA . VAL A 1 197 ? -9.442 13.984 11.180 1.00 98.31 197 VAL A CA 1
ATOM 1486 C C . VAL A 1 197 ? -9.351 14.479 12.618 1.00 98.31 197 VAL A C 1
ATOM 1488 O O . VAL A 1 197 ? -8.448 15.239 12.975 1.00 98.31 197 VAL A O 1
ATOM 1491 N N . GLU A 1 198 ? -10.275 14.000 13.444 1.00 98.31 198 GLU A N 1
ATOM 1492 C CA . GLU A 1 198 ? -10.222 14.089 14.897 1.00 98.31 198 GLU A CA 1
ATOM 1493 C C . GLU A 1 198 ? -10.250 12.665 15.461 1.00 98.31 198 GLU A C 1
ATOM 1495 O O . GLU A 1 198 ? -11.250 11.955 15.381 1.00 98.31 198 GLU A O 1
ATOM 1500 N N . PHE A 1 199 ? -9.103 12.214 15.959 1.00 98.56 199 PHE A N 1
ATOM 1501 C CA . PHE A 1 199 ? -8.886 10.850 16.415 1.00 98.56 199 PHE A CA 1
ATOM 1502 C C . PHE A 1 199 ? -7.974 10.836 17.640 1.00 98.56 199 PHE A C 1
ATOM 1504 O O . PHE A 1 199 ? -6.905 11.450 17.642 1.00 98.56 199 PHE A O 1
ATOM 1511 N N . GLU A 1 200 ? -8.369 10.081 18.659 1.00 98.19 200 GLU A N 1
ATOM 1512 C CA . GLU A 1 200 ? -7.598 9.863 19.880 1.00 98.19 200 GLU A CA 1
ATOM 1513 C C . GLU A 1 200 ? -7.621 8.372 20.220 1.00 98.19 200 GLU A C 1
ATOM 1515 O O . GLU A 1 200 ? -8.619 7.832 20.697 1.00 98.19 200 GLU A O 1
ATOM 1520 N N . GLY A 1 201 ? -6.526 7.691 19.888 1.00 96.44 201 GLY A N 1
ATOM 1521 C CA . GLY A 1 201 ? -6.329 6.269 20.135 1.00 96.44 201 GLY A CA 1
ATOM 1522 C C . GLY A 1 201 ? -5.282 6.007 21.208 1.00 96.44 201 GLY A C 1
ATOM 1523 O O . GLY A 1 201 ? -4.739 6.915 21.835 1.00 96.44 201 GLY A O 1
ATOM 1524 N N . LYS A 1 202 ? -4.969 4.728 21.417 1.00 95.44 202 LYS A N 1
ATOM 1525 C CA . LYS A 1 202 ? -3.945 4.315 22.382 1.00 95.44 202 LYS A CA 1
ATOM 1526 C C . LYS A 1 202 ? -2.528 4.573 21.864 1.00 95.44 202 LYS A C 1
ATOM 1528 O O . LYS A 1 202 ? -1.605 4.725 22.662 1.00 95.44 202 LYS A O 1
ATOM 1533 N N . HIS A 1 203 ? -2.346 4.541 20.548 1.00 93.88 203 HIS A N 1
ATOM 1534 C CA . HIS A 1 203 ? -1.050 4.618 19.881 1.00 93.88 203 HIS A CA 1
ATOM 1535 C C . HIS A 1 203 ? -0.868 5.918 19.100 1.00 93.88 203 HIS A C 1
ATOM 1537 O O . HIS A 1 203 ? 0.257 6.405 19.011 1.00 93.88 203 HIS A O 1
ATOM 1543 N N . PHE A 1 204 ? -1.948 6.485 18.555 1.00 96.12 204 PHE A N 1
ATOM 1544 C CA . PHE A 1 204 ? -1.891 7.722 17.778 1.00 96.12 204 PHE A CA 1
ATOM 1545 C C . PHE A 1 204 ? -2.997 8.703 18.160 1.00 96.12 204 PHE A C 1
ATOM 1547 O O . PHE A 1 204 ? -4.142 8.317 18.391 1.00 96.12 204 PHE A O 1
ATOM 1554 N N . THR A 1 205 ? -2.654 9.988 18.108 1.00 97.94 205 THR A N 1
ATOM 1555 C CA . THR A 1 205 ? -3.598 11.102 18.223 1.00 97.94 205 THR A CA 1
ATOM 1556 C C . THR A 1 205 ? -3.419 12.015 17.019 1.00 97.94 205 THR A C 1
ATOM 1558 O O . THR A 1 205 ? -2.297 12.375 16.663 1.00 97.94 205 THR A O 1
ATOM 1561 N N . ALA A 1 206 ? -4.518 12.402 16.381 1.00 98.38 206 ALA A N 1
ATOM 1562 C CA . ALA A 1 206 ? -4.519 13.333 15.263 1.00 98.38 206 ALA A CA 1
ATOM 1563 C C . ALA A 1 206 ? -5.750 14.237 15.355 1.00 98.38 206 ALA A C 1
ATOM 1565 O O . ALA A 1 206 ? -6.875 13.756 15.313 1.00 98.38 206 ALA A O 1
ATOM 1566 N N . ARG A 1 207 ? -5.528 15.546 15.481 1.00 98.25 207 ARG A N 1
ATOM 1567 C CA . ARG A 1 207 ? -6.568 16.581 15.410 1.00 98.25 207 ARG A CA 1
ATOM 1568 C C . ARG A 1 207 ? -6.112 17.598 14.378 1.00 98.25 207 ARG A C 1
ATOM 1570 O O . ARG A 1 207 ? -5.420 18.554 14.717 1.00 98.25 207 ARG A O 1
ATOM 1577 N N . ILE A 1 208 ? -6.349 17.295 13.107 1.00 98.19 208 ILE A N 1
ATOM 1578 C CA . ILE A 1 208 ? -5.751 18.047 12.004 1.00 98.19 208 ILE A CA 1
ATOM 1579 C C . ILE A 1 208 ? -6.693 18.166 10.812 1.00 98.19 208 ILE A C 1
ATOM 1581 O O . ILE A 1 208 ? -7.449 17.248 10.503 1.00 98.19 208 ILE A O 1
ATOM 1585 N N . ARG A 1 209 ? -6.593 19.302 10.123 1.00 97.94 209 ARG A N 1
ATOM 1586 C CA . ARG A 1 209 ? -7.165 19.557 8.805 1.00 97.94 209 ARG A CA 1
ATOM 1587 C C . ARG A 1 209 ? -6.028 19.653 7.790 1.00 97.94 209 ARG A C 1
ATOM 1589 O O . ARG A 1 209 ? -4.989 20.236 8.083 1.00 97.94 209 ARG A O 1
ATOM 1596 N N . TYR A 1 210 ? -6.213 19.043 6.630 1.00 96.12 210 TYR A N 1
ATOM 1597 C CA . TYR A 1 210 ? -5.343 19.200 5.477 1.00 96.12 210 TYR A CA 1
ATOM 1598 C C . TYR A 1 210 ? -5.889 20.334 4.607 1.00 96.12 210 TYR A C 1
ATOM 1600 O O . TYR A 1 210 ? -7.046 20.294 4.194 1.00 96.12 210 TYR A O 1
ATOM 1608 N N . ASP A 1 211 ? -5.073 21.363 4.383 1.00 95.44 211 ASP A N 1
ATOM 1609 C CA . ASP A 1 211 ? -5.527 22.595 3.726 1.00 95.44 211 ASP A CA 1
ATOM 1610 C C . ASP A 1 211 ? -5.400 22.560 2.199 1.00 95.44 211 ASP A C 1
ATOM 1612 O O . ASP A 1 211 ? -6.061 23.341 1.515 1.00 95.44 211 ASP A O 1
ATOM 1616 N N . ALA A 1 212 ? -4.560 21.674 1.655 1.00 95.31 212 ALA A N 1
ATOM 1617 C CA . ALA A 1 212 ? -4.411 21.537 0.211 1.00 95.31 212 ALA A CA 1
ATOM 1618 C C . ALA A 1 212 ? -5.582 20.738 -0.402 1.00 95.31 212 ALA A C 1
ATOM 1620 O O . ALA A 1 212 ? -6.189 19.911 0.291 1.00 95.31 212 ALA A O 1
ATOM 1621 N N . PRO A 1 213 ? -5.910 20.964 -1.688 1.00 93.44 213 PRO A N 1
ATOM 1622 C CA . PRO A 1 213 ? -6.947 20.209 -2.383 1.00 93.44 213 PRO A CA 1
ATOM 1623 C C . PRO A 1 213 ? -6.685 18.697 -2.383 1.00 93.44 213 PRO A C 1
ATOM 1625 O O . PRO A 1 213 ? -5.550 18.240 -2.480 1.00 93.44 213 PRO A O 1
ATOM 1628 N N . LEU A 1 214 ? -7.759 17.913 -2.308 1.00 95.56 214 LEU A N 1
ATOM 1629 C CA . LEU A 1 214 ? -7.735 16.455 -2.444 1.00 95.56 214 LEU A CA 1
ATOM 1630 C C . LEU A 1 214 ? -8.511 16.072 -3.708 1.00 95.56 214 LEU A C 1
ATOM 1632 O O . LEU A 1 214 ? -9.662 15.650 -3.638 1.00 95.56 214 LEU A O 1
ATOM 1636 N N . GLU A 1 215 ? -7.899 16.291 -4.873 1.00 93.75 215 GLU A N 1
ATOM 1637 C CA . GLU A 1 215 ? -8.558 16.106 -6.179 1.00 93.75 215 GLU A CA 1
ATOM 1638 C C . GLU A 1 215 ? -8.562 14.650 -6.665 1.00 93.75 215 GLU A C 1
ATOM 1640 O O . GLU A 1 215 ? -9.360 14.279 -7.528 1.00 93.75 215 GLU A O 1
ATOM 1645 N N . HIS A 1 216 ? -7.694 13.811 -6.097 1.00 96.56 216 HIS A N 1
ATOM 1646 C CA . HIS A 1 216 ? -7.526 12.424 -6.513 1.00 96.56 216 HIS A CA 1
ATOM 1647 C C . HIS A 1 216 ? -7.663 11.458 -5.341 1.00 96.56 216 HIS A C 1
ATOM 1649 O O . HIS A 1 216 ? -7.063 11.643 -4.280 1.00 96.56 216 HIS A O 1
ATOM 1655 N N . ASP A 1 217 ? -8.381 10.363 -5.581 1.00 95.12 217 ASP A N 1
ATOM 1656 C CA . ASP A 1 217 ? -8.442 9.247 -4.647 1.00 95.12 217 ASP A CA 1
ATOM 1657 C C . ASP A 1 217 ? -7.081 8.552 -4.517 1.00 95.12 217 ASP A C 1
ATOM 1659 O O . ASP A 1 217 ? -6.377 8.300 -5.498 1.00 95.12 217 ASP A O 1
ATOM 1663 N N . VAL A 1 218 ? -6.754 8.145 -3.289 1.00 98.00 218 VAL A N 1
ATOM 1664 C CA . VAL A 1 218 ? -5.581 7.321 -2.982 1.00 98.00 218 VAL A CA 1
ATOM 1665 C C . VAL A 1 218 ? -6.038 5.918 -2.580 1.00 98.00 218 VAL A C 1
ATOM 1667 O O . VAL A 1 218 ? -6.530 5.733 -1.461 1.00 98.00 218 VAL A O 1
ATOM 1670 N N . PRO A 1 219 ? -5.832 4.893 -3.425 1.00 97.56 219 PRO A N 1
ATOM 1671 C CA . PRO A 1 219 ? -6.034 3.507 -3.026 1.00 97.56 219 PRO A CA 1
ATOM 1672 C C . PRO A 1 219 ? -5.089 3.124 -1.883 1.00 97.56 219 PRO A C 1
ATOM 1674 O O . PRO A 1 219 ? -3.866 3.183 -2.039 1.00 97.56 219 PRO A O 1
ATOM 1677 N N . VAL A 1 220 ? -5.645 2.690 -0.751 1.00 98.50 220 VAL A N 1
ATOM 1678 C CA . VAL A 1 220 ? -4.873 2.261 0.423 1.00 98.50 220 VAL A CA 1
ATOM 1679 C C . VAL A 1 220 ? -4.888 0.744 0.530 1.00 98.50 220 VAL A C 1
ATOM 1681 O O . VAL A 1 220 ? -5.912 0.128 0.819 1.00 98.50 220 VAL A O 1
ATOM 1684 N N . TYR A 1 221 ? -3.729 0.126 0.349 1.00 98.50 221 TYR A N 1
ATOM 1685 C CA . TYR A 1 221 ? -3.547 -1.307 0.508 1.00 98.50 221 TYR A CA 1
ATOM 1686 C C . TYR A 1 221 ? -2.947 -1.620 1.877 1.00 98.50 221 TYR A C 1
ATOM 1688 O O . TYR A 1 221 ? -1.984 -0.986 2.306 1.00 98.50 221 TYR A O 1
ATOM 1696 N N . LEU A 1 222 ? -3.466 -2.641 2.554 1.00 98.38 222 LEU A N 1
ATOM 1697 C CA . LEU A 1 222 ? -2.923 -3.089 3.836 1.00 98.38 222 LEU A CA 1
ATOM 1698 C C . LEU A 1 222 ? -2.252 -4.454 3.677 1.00 98.38 222 LEU A C 1
ATOM 1700 O O . LEU A 1 222 ? -2.812 -5.377 3.083 1.00 98.38 222 LEU A O 1
ATOM 1704 N N . ALA A 1 223 ? -1.038 -4.592 4.207 1.00 96.50 223 ALA A N 1
ATOM 1705 C CA . ALA A 1 223 ? -0.354 -5.877 4.275 1.00 96.50 223 ALA A CA 1
ATOM 1706 C C . ALA A 1 223 ? -0.913 -6.745 5.405 1.00 96.50 223 ALA A C 1
ATOM 1708 O O . ALA A 1 223 ? -1.000 -6.325 6.561 1.00 96.50 223 ALA A O 1
ATOM 1709 N N . GLY A 1 224 ? -1.230 -7.999 5.088 1.00 93.62 224 GLY A N 1
ATOM 1710 C CA . GLY A 1 224 ? -1.777 -8.920 6.074 1.00 93.62 224 GLY A CA 1
ATOM 1711 C C . GLY A 1 224 ? -1.883 -10.344 5.560 1.00 93.62 224 GLY A C 1
ATOM 1712 O O . GLY A 1 224 ? -2.526 -10.604 4.557 1.00 93.62 224 GLY A O 1
ATOM 1713 N N . MET A 1 225 ? -1.291 -11.299 6.276 1.00 88.81 225 MET A N 1
ATOM 1714 C CA . MET A 1 225 ? -1.402 -12.720 5.910 1.00 88.81 225 MET A CA 1
ATOM 1715 C C . MET A 1 225 ? -2.379 -13.480 6.808 1.00 88.81 225 MET A C 1
ATOM 1717 O O . MET A 1 225 ? -2.996 -14.443 6.381 1.00 88.81 225 MET A O 1
ATOM 1721 N N . ARG A 1 226 ? -2.554 -13.060 8.066 1.00 92.75 226 ARG A N 1
ATOM 1722 C CA . ARG A 1 226 ? -3.409 -13.771 9.031 1.00 92.75 226 ARG A CA 1
ATOM 1723 C C . ARG A 1 226 ? -4.858 -13.300 8.940 1.00 92.75 226 ARG A C 1
ATOM 1725 O O . ARG A 1 226 ? -5.095 -12.118 8.721 1.00 92.75 226 ARG A O 1
ATOM 1732 N N . ALA A 1 227 ? -5.810 -14.190 9.227 1.00 94.50 227 ALA A N 1
ATOM 1733 C CA . ALA A 1 227 ? -7.251 -13.940 9.093 1.00 94.50 227 ALA A CA 1
ATOM 1734 C C . ALA A 1 227 ? -7.726 -12.608 9.708 1.00 94.50 227 ALA A C 1
ATOM 1736 O O . ALA A 1 227 ? -8.420 -11.845 9.048 1.00 94.50 227 ALA A O 1
ATOM 1737 N N . LYS A 1 228 ? -7.292 -12.274 10.934 1.00 96.75 228 LYS A N 1
ATOM 1738 C CA . LYS A 1 228 ? -7.656 -10.998 11.582 1.00 96.75 228 LYS A CA 1
ATOM 1739 C C . LYS A 1 228 ? -7.125 -9.767 10.834 1.00 96.75 228 LYS A C 1
ATOM 1741 O O . LYS A 1 228 ? -7.831 -8.770 10.746 1.00 96.75 228 LYS A O 1
ATOM 1746 N N . MET A 1 229 ? -5.908 -9.841 10.287 1.00 96.88 229 MET A N 1
ATOM 1747 C CA . MET A 1 229 ? -5.332 -8.761 9.476 1.00 96.88 229 MET A CA 1
ATOM 1748 C C . MET A 1 229 ? -5.976 -8.686 8.091 1.00 96.88 229 MET A C 1
ATOM 1750 O O . MET A 1 229 ? -6.208 -7.591 7.606 1.00 96.88 229 MET A O 1
ATOM 1754 N N . ILE A 1 230 ? -6.317 -9.826 7.480 1.00 97.69 230 ILE A N 1
ATOM 1755 C CA . ILE A 1 230 ? -7.069 -9.861 6.216 1.00 97.69 230 ILE A CA 1
ATOM 1756 C C . ILE A 1 230 ? -8.431 -9.189 6.401 1.00 97.69 230 ILE A C 1
ATOM 1758 O O . ILE A 1 230 ? -8.796 -8.320 5.617 1.00 97.69 230 ILE A O 1
ATOM 1762 N N . ARG A 1 231 ? -9.154 -9.534 7.473 1.00 98.19 231 ARG A N 1
ATOM 1763 C CA . ARG A 1 231 ? -10.427 -8.890 7.809 1.00 98.19 231 ARG A CA 1
ATOM 1764 C C . ARG A 1 231 ? -10.258 -7.379 7.986 1.00 98.19 231 ARG A C 1
ATOM 1766 O O . ARG A 1 231 ? -11.036 -6.627 7.419 1.00 98.19 231 ARG A O 1
ATOM 1773 N N . LEU A 1 232 ? -9.231 -6.937 8.720 1.00 98.25 232 LEU A N 1
ATOM 1774 C CA . LEU A 1 232 ? -8.927 -5.511 8.902 1.00 98.25 232 LEU A CA 1
ATOM 1775 C C . LEU A 1 232 ? -8.580 -4.807 7.578 1.00 98.25 232 LEU A C 1
ATOM 1777 O O . LEU A 1 232 ? -9.013 -3.681 7.351 1.00 98.25 232 LEU A O 1
ATOM 1781 N N . ALA A 1 233 ? -7.828 -5.473 6.698 1.00 98.25 233 ALA A N 1
ATOM 1782 C CA . ALA A 1 233 ? -7.501 -4.969 5.369 1.00 98.25 233 ALA A CA 1
ATOM 1783 C C . ALA A 1 233 ? -8.755 -4.766 4.517 1.00 98.25 233 ALA A C 1
ATOM 1785 O O . ALA A 1 233 ? -8.878 -3.742 3.853 1.00 98.25 233 ALA A O 1
ATOM 1786 N N . VAL A 1 234 ? -9.706 -5.701 4.577 1.00 98.19 234 VAL A N 1
ATOM 1787 C CA . VAL A 1 234 ? -10.996 -5.555 3.896 1.00 98.19 234 VAL A CA 1
ATOM 1788 C C . VAL A 1 234 ? -11.855 -4.478 4.546 1.00 98.19 234 VAL A C 1
ATOM 1790 O O . VAL A 1 234 ? -12.523 -3.748 3.831 1.00 98.19 234 VAL A O 1
ATOM 1793 N N . GLU A 1 235 ? -11.830 -4.332 5.868 1.00 98.06 235 GLU A N 1
ATOM 1794 C CA . GLU A 1 235 ? -12.573 -3.294 6.588 1.00 98.06 235 GLU A CA 1
ATOM 1795 C C . GLU A 1 235 ? -12.117 -1.884 6.168 1.00 98.06 235 GLU A C 1
ATOM 1797 O O . GLU A 1 235 ? -12.910 -1.090 5.655 1.00 98.06 235 GLU A O 1
ATOM 1802 N N . LEU A 1 236 ? -10.820 -1.593 6.309 1.00 97.75 236 LEU A N 1
ATOM 1803 C CA . LEU A 1 236 ? -10.278 -0.230 6.218 1.00 97.75 236 LEU A CA 1
ATOM 1804 C C . LEU A 1 236 ? -9.593 0.098 4.885 1.00 97.75 236 LEU A C 1
ATOM 1806 O O . LEU A 1 236 ? -9.501 1.271 4.519 1.00 97.75 236 LEU A O 1
ATOM 1810 N N . GLY A 1 237 ? -9.112 -0.913 4.166 1.00 96.94 237 GLY A N 1
ATOM 1811 C CA . GLY A 1 237 ? -8.372 -0.749 2.920 1.00 96.94 237 GLY A CA 1
ATOM 1812 C C . GLY A 1 237 ? -9.226 -0.896 1.662 1.00 96.94 237 GLY A C 1
ATOM 1813 O O . GLY A 1 237 ? -10.417 -1.228 1.702 1.00 96.94 237 GLY A O 1
ATOM 1814 N N . ASP A 1 238 ? -8.553 -0.672 0.540 1.00 97.31 238 ASP A N 1
ATOM 1815 C CA . ASP A 1 238 ? -9.023 -0.875 -0.831 1.00 97.31 238 ASP A CA 1
ATOM 1816 C C . ASP A 1 238 ? -8.335 -2.081 -1.492 1.00 97.31 238 ASP A C 1
ATOM 1818 O O . ASP A 1 238 ? -8.636 -2.422 -2.629 1.00 97.31 238 ASP A O 1
ATOM 1822 N N . GLY A 1 239 ? -7.408 -2.742 -0.795 1.00 97.00 239 GLY A N 1
ATOM 1823 C CA . GLY A 1 239 ? -6.754 -3.951 -1.276 1.00 97.00 239 GLY A CA 1
ATOM 1824 C C . GLY A 1 239 ? -5.849 -4.607 -0.238 1.00 97.00 239 GLY A C 1
ATOM 1825 O O . GLY A 1 239 ? -5.553 -4.048 0.822 1.00 97.00 239 GLY A O 1
ATOM 1826 N N . LEU A 1 240 ? -5.398 -5.818 -0.560 1.00 97.75 240 LEU A N 1
ATOM 1827 C CA . LEU A 1 240 ? -4.550 -6.648 0.294 1.00 97.75 240 LEU A CA 1
ATOM 1828 C C . LEU A 1 240 ? -3.187 -6.887 -0.351 1.00 97.75 240 LEU A C 1
ATOM 1830 O O . LEU A 1 240 ? -3.112 -7.341 -1.494 1.00 97.75 240 LEU A O 1
ATOM 1834 N N . LEU A 1 241 ? -2.120 -6.661 0.416 1.00 96.56 241 LEU A N 1
ATOM 1835 C CA . LEU A 1 241 ? -0.755 -7.023 0.031 1.00 96.56 241 LEU A CA 1
ATOM 1836 C C . LEU A 1 241 ? -0.306 -8.291 0.757 1.00 96.56 241 LEU A C 1
ATOM 1838 O O . LEU A 1 241 ? -0.401 -8.400 1.983 1.00 96.56 241 LEU A O 1
ATOM 1842 N N . LEU A 1 242 ? 0.228 -9.238 -0.010 1.00 92.12 242 LEU A N 1
ATOM 1843 C CA . LEU A 1 242 ? 0.798 -10.485 0.485 1.00 92.12 242 LEU A CA 1
ATOM 1844 C C . LEU A 1 242 ? 2.280 -10.567 0.137 1.00 92.12 242 LEU A C 1
ATOM 1846 O O . LEU A 1 242 ? 2.684 -10.298 -0.995 1.00 92.12 242 LEU A O 1
ATOM 1850 N N . TRP A 1 243 ? 3.076 -11.023 1.097 1.00 87.81 243 TRP A N 1
ATOM 1851 C CA . TRP A 1 243 ? 4.507 -11.227 0.925 1.00 87.81 243 TRP A CA 1
ATOM 1852 C C . TRP A 1 243 ? 4.819 -12.716 0.769 1.00 87.81 243 TRP A C 1
ATOM 1854 O O . TRP A 1 243 ? 4.522 -13.500 1.669 1.00 87.81 243 TRP A O 1
ATOM 1864 N N . LEU A 1 244 ? 5.395 -13.098 -0.377 1.00 81.12 244 LEU A N 1
ATOM 1865 C CA . LEU A 1 244 ? 5.958 -14.430 -0.657 1.00 81.12 244 LEU A CA 1
ATOM 1866 C C . LEU A 1 244 ? 5.059 -15.610 -0.250 1.00 81.12 244 LEU A C 1
ATOM 1868 O O . LEU A 1 244 ? 5.520 -16.642 0.239 1.00 81.12 244 LEU A O 1
ATOM 1872 N N . CYS A 1 245 ? 3.753 -15.464 -0.463 1.00 74.69 245 CYS A N 1
ATOM 1873 C CA . CYS A 1 245 ? 2.781 -16.504 -0.154 1.00 74.69 245 CYS A CA 1
ATOM 1874 C C . CYS A 1 245 ? 2.751 -17.575 -1.250 1.00 74.69 245 CYS A C 1
ATOM 1876 O O . CYS A 1 245 ? 2.796 -17.273 -2.444 1.00 74.69 245 CYS A O 1
ATOM 1878 N N . SER A 1 246 ? 2.599 -18.841 -0.853 1.00 76.69 246 SER A N 1
ATOM 1879 C CA . SER A 1 246 ? 2.380 -19.914 -1.824 1.00 76.69 246 SER A CA 1
ATOM 1880 C C . SER A 1 246 ? 1.029 -19.745 -2.522 1.00 76.69 246 SER A C 1
ATOM 1882 O O . SER A 1 246 ? 0.039 -19.341 -1.909 1.00 76.69 246 SER A O 1
ATOM 1884 N N . SER A 1 247 ? 0.956 -20.124 -3.799 1.00 77.25 247 SER A N 1
ATOM 1885 C CA . SER A 1 247 ? -0.294 -20.095 -4.575 1.00 77.25 247 SER A CA 1
ATOM 1886 C C . SER A 1 247 ? -1.419 -20.889 -3.898 1.00 77.25 247 SER A C 1
ATOM 1888 O O . SER A 1 247 ? -2.575 -20.467 -3.911 1.00 77.25 247 SER A O 1
ATOM 1890 N N . ARG A 1 248 ? -1.069 -22.005 -3.243 1.00 77.38 248 ARG A N 1
ATOM 1891 C CA . ARG A 1 248 ? -1.988 -22.817 -2.440 1.00 77.38 248 ARG A CA 1
ATOM 1892 C C . ARG A 1 248 ? -2.562 -22.031 -1.263 1.00 77.38 248 ARG A C 1
ATOM 1894 O O . ARG A 1 248 ? -3.772 -22.020 -1.092 1.00 77.38 248 ARG A O 1
ATOM 1901 N N . TYR A 1 249 ? -1.719 -21.350 -0.488 1.00 79.94 249 TYR A N 1
ATOM 1902 C CA . TYR A 1 249 ? -2.169 -20.545 0.648 1.00 79.94 249 TYR A CA 1
ATOM 1903 C C . TYR A 1 249 ? -3.089 -19.399 0.213 1.00 79.94 249 TYR A C 1
ATOM 1905 O O . TYR A 1 249 ? -4.135 -19.169 0.819 1.00 79.94 249 TYR A O 1
ATOM 1913 N N . VAL A 1 250 ? -2.739 -18.716 -0.881 1.00 82.25 250 VAL A N 1
ATOM 1914 C CA . VAL A 1 250 ? -3.580 -17.646 -1.434 1.00 82.25 250 VAL A CA 1
ATOM 1915 C C . VAL A 1 250 ? -4.961 -18.186 -1.811 1.00 82.25 250 VAL A C 1
ATOM 1917 O O . VAL A 1 250 ? -5.971 -17.633 -1.382 1.00 82.25 250 VAL A O 1
ATOM 1920 N N . ARG A 1 251 ? -5.015 -19.287 -2.568 1.00 85.19 251 ARG A N 1
ATOM 1921 C CA . ARG A 1 251 ? -6.269 -19.880 -3.050 1.00 85.19 251 ARG A CA 1
ATOM 1922 C C . ARG A 1 251 ? -7.124 -20.467 -1.926 1.00 85.19 251 ARG A C 1
ATOM 1924 O O . ARG A 1 251 ? -8.325 -20.225 -1.904 1.00 85.19 251 ARG A O 1
ATOM 1931 N N . ASP A 1 252 ? -6.516 -21.239 -1.031 1.00 84.94 252 ASP A N 1
ATOM 1932 C CA . ASP A 1 252 ? -7.243 -22.071 -0.065 1.00 84.94 252 ASP A CA 1
ATOM 1933 C C . ASP A 1 252 ? -7.512 -21.333 1.257 1.00 84.94 252 ASP A C 1
ATOM 1935 O O . ASP A 1 252 ? -8.378 -21.743 2.023 1.00 84.94 252 ASP A O 1
ATOM 1939 N N . THR A 1 253 ? -6.783 -20.250 1.552 1.00 87.69 253 THR A N 1
ATOM 1940 C CA . THR A 1 253 ? -6.905 -19.514 2.822 1.00 87.69 253 THR A CA 1
ATOM 1941 C C . THR A 1 253 ? -7.220 -18.039 2.620 1.00 87.69 253 THR A C 1
ATOM 1943 O O . THR A 1 253 ? -8.191 -17.542 3.190 1.00 87.69 253 THR A O 1
ATOM 1946 N N . VAL A 1 254 ? -6.438 -17.324 1.806 1.00 91.62 254 VAL A N 1
ATOM 1947 C CA . VAL A 1 254 ? -6.594 -15.865 1.691 1.00 91.62 254 VAL A CA 1
ATOM 1948 C C . VAL A 1 254 ? -7.867 -15.487 0.941 1.00 91.62 254 VAL A C 1
ATOM 1950 O O . VAL A 1 254 ? -8.642 -14.677 1.439 1.00 91.62 254 VAL A O 1
ATOM 1953 N N . VAL A 1 255 ? -8.116 -16.082 -0.229 1.00 92.94 255 VAL A N 1
ATOM 1954 C CA . VAL A 1 255 ? -9.302 -15.776 -1.045 1.00 92.94 255 VAL A CA 1
ATOM 1955 C C . VAL A 1 255 ? -10.610 -16.040 -0.279 1.00 92.94 255 VAL A C 1
ATOM 1957 O O . VAL A 1 255 ? -11.459 -15.147 -0.270 1.00 92.94 255 VAL A O 1
ATOM 1960 N N . PRO A 1 256 ? -10.800 -17.187 0.407 1.00 93.62 256 PRO A N 1
ATOM 1961 C CA . PRO A 1 256 ? -11.975 -17.397 1.253 1.00 93.62 256 PRO A CA 1
ATOM 1962 C C . PRO A 1 256 ? -12.111 -16.359 2.372 1.00 93.62 256 PRO A C 1
ATOM 1964 O O . PRO A 1 256 ? -13.200 -15.823 2.562 1.00 93.62 256 PRO A O 1
ATOM 1967 N N . ALA A 1 257 ? -11.017 -16.024 3.065 1.00 96.00 257 ALA A N 1
ATOM 1968 C CA . ALA A 1 257 ? -11.037 -15.038 4.145 1.00 96.00 257 ALA A CA 1
ATOM 1969 C C . ALA A 1 257 ? -11.404 -13.629 3.647 1.00 96.00 257 ALA A C 1
ATOM 1971 O O . ALA A 1 257 ? -12.190 -12.937 4.292 1.00 96.00 257 ALA A O 1
ATOM 1972 N N . VAL A 1 258 ? -10.886 -13.219 2.483 1.00 96.69 258 VAL A N 1
ATOM 1973 C CA . VAL A 1 258 ? -11.254 -11.950 1.837 1.00 96.69 258 VAL A CA 1
ATOM 1974 C C . VAL A 1 258 ? -12.731 -11.952 1.462 1.00 96.69 258 VAL A C 1
ATOM 1976 O O . VAL A 1 258 ? -13.432 -11.010 1.802 1.00 96.69 258 VAL A O 1
ATOM 1979 N N . ARG A 1 259 ? -13.240 -13.017 0.828 1.00 96.06 259 ARG A N 1
ATOM 1980 C CA . ARG A 1 259 ? -14.664 -13.118 0.459 1.00 96.06 259 ARG A CA 1
ATOM 1981 C C . ARG A 1 259 ? -15.586 -13.013 1.667 1.00 96.06 259 ARG A C 1
ATOM 1983 O O . ARG A 1 259 ? -16.574 -12.289 1.610 1.00 96.06 259 ARG A O 1
ATOM 1990 N N . GLN A 1 260 ? -15.248 -13.715 2.746 1.00 97.12 260 GLN A N 1
ATOM 1991 C CA . GLN A 1 260 ? -16.010 -13.670 3.988 1.00 97.12 260 GLN A CA 1
ATOM 1992 C C . GLN A 1 260 ? -16.028 -12.255 4.577 1.00 97.12 260 GLN A C 1
ATOM 1994 O O . GLN A 1 260 ? -17.097 -11.745 4.894 1.00 97.12 260 GLN A O 1
ATOM 1999 N N . ALA A 1 261 ? -14.868 -11.602 4.676 1.00 97.75 261 ALA A N 1
ATOM 2000 C CA . ALA A 1 261 ? -14.789 -10.238 5.190 1.00 97.75 261 ALA A CA 1
ATOM 2001 C C . ALA A 1 261 ? -15.488 -9.226 4.262 1.00 97.75 261 ALA A C 1
ATOM 2003 O O . ALA A 1 261 ? -16.133 -8.298 4.732 1.00 97.75 261 ALA A O 1
ATOM 2004 N N . CYS A 1 262 ? -15.416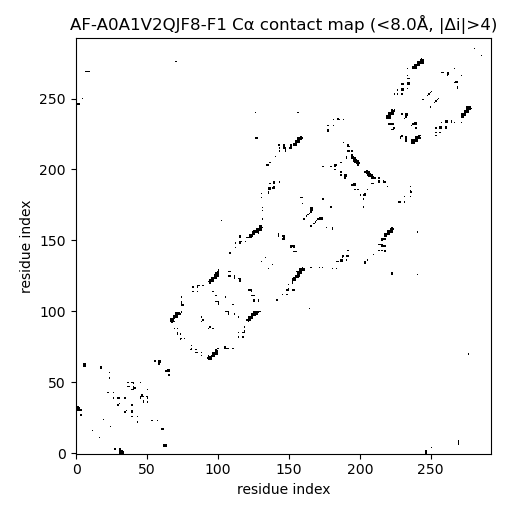 -9.409 2.942 1.00 97.50 262 CYS A N 1
ATOM 2005 C CA . CYS A 1 262 ? -16.118 -8.560 1.980 1.00 97.50 262 CYS A CA 1
ATOM 2006 C C . CYS A 1 262 ? -17.633 -8.639 2.193 1.00 97.50 262 CYS A C 1
ATOM 2008 O O . CYS A 1 262 ? -18.284 -7.602 2.263 1.00 97.50 262 CYS A O 1
ATOM 2010 N N . ALA A 1 263 ? -18.175 -9.847 2.376 1.00 97.19 263 ALA A N 1
ATOM 2011 C CA . ALA A 1 263 ? -19.585 -10.036 2.704 1.00 97.19 263 ALA A CA 1
ATOM 2012 C C . ALA A 1 263 ? -19.963 -9.383 4.047 1.00 97.19 263 ALA A C 1
ATOM 2014 O O . ALA A 1 263 ? -21.005 -8.742 4.133 1.00 97.19 263 ALA A O 1
ATOM 2015 N N . GLU A 1 264 ? -19.103 -9.497 5.065 1.00 97.69 264 GLU A N 1
ATOM 2016 C CA . GLU A 1 264 ? -19.302 -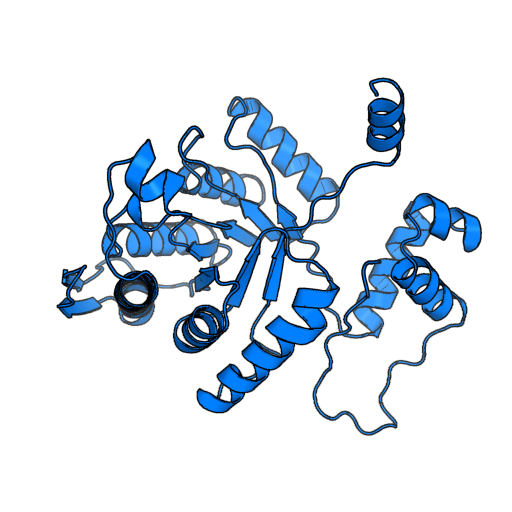8.870 6.381 1.00 97.69 264 GLU A CA 1
ATOM 2017 C C . GLU A 1 264 ? -19.408 -7.338 6.291 1.00 97.69 264 GLU A C 1
ATOM 2019 O O . GLU A 1 264 ? -20.261 -6.741 6.942 1.00 97.69 264 GLU A O 1
ATOM 2024 N N . PHE A 1 265 ? -18.578 -6.701 5.462 1.00 97.12 265 PHE A N 1
ATOM 2025 C CA . PHE A 1 265 ? -18.524 -5.239 5.326 1.00 97.12 265 PHE A CA 1
ATOM 2026 C C . PHE A 1 265 ? -19.308 -4.685 4.131 1.00 97.12 265 PHE A C 1
ATOM 2028 O O . PHE A 1 265 ? -19.145 -3.515 3.788 1.00 97.12 265 PHE A O 1
ATOM 2035 N N . GLY A 1 266 ? -20.119 -5.510 3.461 1.00 95.06 266 GLY A N 1
ATOM 2036 C CA . GLY A 1 266 ? -20.889 -5.090 2.285 1.00 95.06 266 GLY A CA 1
ATOM 2037 C C . GLY A 1 266 ? -20.026 -4.645 1.096 1.00 95.06 266 GLY A C 1
ATOM 2038 O O . GLY A 1 266 ? -20.482 -3.867 0.262 1.00 95.06 266 GLY A O 1
ATOM 2039 N N . LYS A 1 267 ? -18.775 -5.113 1.007 1.00 93.12 267 LYS A N 1
ATOM 2040 C CA . LYS A 1 267 ? -17.862 -4.831 -0.109 1.00 93.12 267 LYS A CA 1
ATOM 2041 C C . LYS A 1 267 ? -17.937 -5.937 -1.157 1.00 93.12 267 LYS A C 1
ATOM 2043 O O . LYS A 1 267 ? -18.081 -7.118 -0.847 1.00 93.12 267 LYS A O 1
ATOM 2048 N N . SER A 1 268 ? -17.764 -5.568 -2.420 1.00 90.56 268 SER A N 1
ATOM 2049 C CA . SER A 1 268 ? -17.614 -6.536 -3.503 1.00 90.56 268 SER A CA 1
ATOM 2050 C C . SER A 1 268 ? -16.221 -7.163 -3.458 1.00 90.56 268 SER A C 1
ATOM 2052 O O . SER A 1 268 ? -15.208 -6.479 -3.585 1.00 90.56 268 SER A O 1
ATOM 2054 N N . SER A 1 269 ? -16.156 -8.488 -3.313 1.00 85.88 269 SER A N 1
ATOM 2055 C CA . SER A 1 269 ? -14.876 -9.213 -3.399 1.00 85.88 269 SER A CA 1
ATOM 2056 C C . SER A 1 269 ? -14.271 -9.221 -4.808 1.00 85.88 269 SER A C 1
ATOM 2058 O O . SER A 1 269 ? -13.091 -9.528 -4.953 1.00 85.88 269 SER A O 1
ATOM 2060 N N . ALA A 1 270 ? -15.056 -8.886 -5.841 1.00 83.62 270 ALA A N 1
ATOM 2061 C CA . ALA A 1 270 ? -14.554 -8.733 -7.205 1.00 83.62 270 ALA A CA 1
ATOM 2062 C C . ALA A 1 270 ? -13.751 -7.433 -7.376 1.00 83.62 270 ALA A C 1
ATOM 2064 O O . ALA A 1 270 ? -12.806 -7.403 -8.161 1.00 83.62 270 ALA A O 1
ATOM 2065 N N . ASP A 1 271 ? -14.084 -6.407 -6.590 1.00 85.44 271 ASP A N 1
ATOM 2066 C CA . ASP A 1 271 ? -13.473 -5.076 -6.653 1.00 85.44 271 ASP A CA 1
ATOM 2067 C C . ASP A 1 271 ? -12.377 -4.878 -5.593 1.00 85.44 271 ASP A C 1
ATOM 2069 O O . ASP A 1 271 ? -11.792 -3.803 -5.496 1.00 85.44 271 ASP A O 1
ATOM 2073 N N . PHE A 1 272 ? -12.069 -5.917 -4.805 1.00 91.38 272 PHE A N 1
ATOM 2074 C CA . PHE A 1 272 ? -11.038 -5.884 -3.769 1.00 91.38 272 PHE A CA 1
ATOM 2075 C C . PHE A 1 272 ? -9.757 -6.613 -4.228 1.00 91.38 272 PHE A C 1
ATOM 2077 O O . PHE A 1 272 ? -9.650 -7.839 -4.093 1.00 91.38 272 PHE A O 1
ATOM 2084 N N . PRO A 1 273 ? -8.763 -5.903 -4.795 1.00 92.75 273 PRO A N 1
ATOM 2085 C CA . PRO A 1 273 ? -7.539 -6.507 -5.304 1.00 92.75 273 PRO A CA 1
ATOM 2086 C C . PRO A 1 273 ? -6.697 -7.177 -4.211 1.00 92.75 273 PRO A C 1
ATOM 2088 O O . PRO A 1 273 ? -6.325 -6.574 -3.204 1.00 92.75 273 PRO A O 1
ATOM 2091 N N . ILE A 1 274 ? -6.295 -8.420 -4.482 1.00 92.12 274 ILE A N 1
ATOM 2092 C CA . ILE A 1 274 ? -5.238 -9.128 -3.755 1.00 92.12 274 ILE A CA 1
ATOM 2093 C C . ILE A 1 274 ? -3.977 -9.074 -4.619 1.00 92.12 274 ILE A C 1
ATOM 2095 O O . ILE A 1 274 ? -3.973 -9.561 -5.752 1.00 92.12 274 ILE A O 1
ATOM 2099 N N . ARG A 1 275 ? -2.896 -8.493 -4.101 1.00 89.25 275 ARG A N 1
ATOM 2100 C CA . ARG A 1 275 ? -1.586 -8.458 -4.763 1.00 89.25 275 ARG A CA 1
ATOM 2101 C C . ARG A 1 275 ? -0.608 -9.301 -3.954 1.00 89.25 275 ARG A C 1
ATOM 2103 O O . ARG A 1 275 ? -0.398 -9.060 -2.768 1.00 89.25 275 ARG A O 1
ATOM 2110 N N . ALA A 1 276 ? -0.023 -10.307 -4.595 1.00 83.25 276 ALA A N 1
ATOM 2111 C CA . ALA A 1 276 ? 0.946 -11.196 -3.970 1.00 83.25 276 ALA A CA 1
ATOM 2112 C C . ALA A 1 276 ? 2.320 -11.014 -4.604 1.00 83.25 276 ALA A C 1
ATOM 2114 O O . ALA A 1 276 ? 2.480 -11.213 -5.808 1.00 83.25 276 ALA A O 1
ATOM 2115 N N . VAL A 1 277 ? 3.311 -10.671 -3.784 1.00 80.06 277 VAL A N 1
ATOM 2116 C CA . VAL A 1 277 ? 4.706 -10.639 -4.217 1.00 80.06 277 VAL A CA 1
ATOM 2117 C C . VAL A 1 277 ? 5.177 -12.071 -4.431 1.00 80.06 277 VAL A C 1
ATOM 2119 O O . VAL A 1 277 ? 5.091 -12.907 -3.528 1.00 80.06 277 VAL A O 1
ATOM 2122 N N . VAL A 1 278 ? 5.684 -12.345 -5.629 1.00 67.44 278 VAL A N 1
ATOM 2123 C CA . VAL A 1 278 ? 6.266 -13.631 -6.015 1.00 67.44 278 VAL A CA 1
ATOM 2124 C C . VAL A 1 278 ? 7.684 -13.408 -6.521 1.00 67.44 278 VAL A C 1
ATOM 2126 O O . VAL A 1 278 ? 7.942 -12.475 -7.277 1.00 67.44 278 VAL A O 1
ATOM 2129 N N . LEU A 1 279 ? 8.608 -14.276 -6.113 1.00 63.50 279 LEU A N 1
ATOM 2130 C CA . LEU A 1 279 ? 9.959 -14.273 -6.663 1.00 63.50 279 LEU A CA 1
ATOM 2131 C C . LEU A 1 279 ? 9.943 -14.950 -8.028 1.00 63.50 279 LEU A C 1
ATOM 2133 O O . LEU A 1 279 ? 9.532 -16.105 -8.158 1.00 63.50 279 LEU A O 1
ATOM 2137 N N . VAL A 1 280 ? 10.423 -14.229 -9.033 1.00 56.09 280 VAL A N 1
ATOM 2138 C CA . VAL A 1 280 ? 10.633 -14.745 -10.383 1.00 56.09 280 VAL A CA 1
ATOM 2139 C C . VAL A 1 280 ? 12.134 -14.780 -10.626 1.00 56.09 280 VAL A C 1
ATOM 2141 O O . VAL A 1 280 ? 12.828 -13.801 -10.370 1.00 56.09 280 VAL A O 1
ATOM 2144 N N . ARG A 1 281 ? 12.638 -15.921 -11.091 1.00 47.25 281 ARG A N 1
ATOM 2145 C CA . ARG A 1 281 ? 14.022 -16.081 -11.550 1.00 47.25 281 ARG A CA 1
ATOM 2146 C C . ARG A 1 281 ? 14.004 -16.472 -13.018 1.00 47.25 281 ARG A C 1
ATOM 2148 O O . ARG A 1 281 ? 13.080 -17.172 -13.442 1.00 47.25 281 ARG A O 1
ATOM 2155 N N . SER A 1 282 ? 14.999 -16.015 -13.772 1.00 45.62 282 SER A N 1
ATOM 2156 C CA . SER A 1 282 ? 15.196 -16.481 -15.141 1.00 45.62 282 SER A CA 1
ATOM 2157 C C . SER A 1 282 ? 15.735 -17.920 -15.140 1.00 45.62 282 SER A C 1
ATOM 2159 O O . SER A 1 282 ? 16.276 -18.399 -14.138 1.00 45.62 282 SER A O 1
ATOM 2161 N N . ASP A 1 283 ? 15.568 -18.634 -16.255 1.00 43.69 283 ASP A N 1
ATOM 2162 C CA . ASP A 1 283 ? 16.103 -19.994 -16.399 1.00 43.69 283 ASP A CA 1
ATOM 2163 C C . ASP A 1 283 ? 17.651 -20.009 -16.417 1.00 43.69 283 ASP A C 1
ATOM 2165 O O . ASP A 1 283 ? 18.251 -20.983 -15.958 1.00 43.69 283 ASP A O 1
ATOM 2169 N N . GLU A 1 284 ? 18.299 -18.920 -16.850 1.00 39.91 284 GLU A N 1
ATOM 2170 C CA . GLU A 1 284 ? 19.764 -18.749 -16.818 1.00 39.91 284 GLU A CA 1
ATOM 2171 C C . GLU A 1 284 ? 20.291 -18.682 -15.371 1.00 39.91 284 GLU A C 1
ATOM 2173 O O . GLU A 1 284 ? 21.215 -19.415 -15.010 1.00 39.91 284 GLU A O 1
ATOM 2178 N N . ASP A 1 285 ? 19.613 -17.942 -14.485 1.00 40.16 285 ASP A N 1
ATOM 2179 C CA . ASP A 1 285 ? 19.967 -17.861 -13.055 1.00 40.16 285 ASP A CA 1
ATOM 2180 C C . ASP A 1 285 ? 19.825 -19.212 -12.331 1.00 40.16 285 ASP A C 1
ATOM 2182 O O . ASP A 1 285 ? 20.523 -19.512 -11.355 1.00 40.16 285 ASP A O 1
ATOM 2186 N N . ARG A 1 286 ? 18.897 -20.058 -12.795 1.00 36.56 286 ARG A N 1
ATOM 2187 C CA . ARG A 1 286 ? 18.664 -21.395 -12.231 1.00 36.56 286 ARG A CA 1
ATOM 2188 C C . ARG A 1 286 ? 19.800 -22.362 -12.565 1.00 36.56 286 ARG A C 1
ATOM 2190 O O . ARG A 1 286 ? 20.077 -23.252 -11.758 1.00 36.56 286 ARG A O 1
ATOM 2197 N N . ALA A 1 287 ? 20.435 -22.207 -13.727 1.00 35.06 287 ALA A N 1
ATOM 2198 C CA . ALA A 1 287 ? 21.597 -22.997 -14.118 1.00 35.06 287 ALA A CA 1
ATOM 2199 C C . ALA A 1 287 ? 22.829 -22.614 -13.282 1.00 35.06 287 ALA A C 1
ATOM 2201 O O . ALA A 1 287 ? 23.500 -23.502 -12.761 1.00 35.06 287 ALA A O 1
ATOM 2202 N N . GLN A 1 288 ? 23.053 -21.316 -13.049 1.00 38.06 288 GLN A N 1
ATOM 2203 C CA . GLN A 1 288 ? 24.168 -20.817 -12.233 1.00 38.06 288 GLN A CA 1
ATOM 2204 C C . GLN A 1 288 ? 24.109 -21.309 -10.773 1.00 38.06 288 GLN A C 1
ATOM 2206 O O . GLN A 1 288 ? 25.127 -21.668 -10.188 1.00 38.06 288 GLN A O 1
ATOM 2211 N N . ALA A 1 289 ? 22.911 -21.386 -10.182 1.00 40.19 289 ALA A N 1
ATOM 2212 C CA . ALA A 1 289 ? 22.729 -21.814 -8.791 1.00 40.19 289 ALA A CA 1
ATOM 2213 C C . ALA A 1 289 ? 22.989 -23.315 -8.545 1.00 40.19 289 ALA A C 1
ATOM 2215 O O . ALA A 1 289 ? 23.201 -23.712 -7.403 1.00 40.19 289 ALA A O 1
ATOM 2216 N N . LYS A 1 290 ? 22.970 -24.154 -9.590 1.00 37.06 290 LYS A N 1
ATOM 2217 C CA . LYS A 1 290 ? 23.294 -25.588 -9.485 1.00 37.06 290 LYS A CA 1
ATOM 2218 C C . LYS A 1 290 ? 24.789 -25.890 -9.591 1.00 37.06 290 LYS A C 1
ATOM 2220 O O . LYS A 1 290 ? 25.182 -27.001 -9.271 1.00 37.06 290 LYS A O 1
ATOM 2225 N N . VAL A 1 291 ? 25.592 -24.940 -10.066 1.00 38.59 291 VAL A N 1
ATOM 2226 C CA . VAL A 1 291 ? 27.049 -25.102 -10.219 1.00 38.59 291 VAL A CA 1
ATOM 2227 C C . VAL A 1 291 ? 27.793 -24.748 -8.920 1.00 38.59 291 VAL A C 1
ATOM 2229 O O . VAL A 1 291 ? 28.941 -25.136 -8.752 1.00 38.59 291 VAL A O 1
ATOM 2232 N N . ASN A 1 292 ? 27.121 -24.073 -7.978 1.00 33.88 292 ASN A N 1
ATOM 2233 C CA . ASN A 1 292 ? 27.693 -23.609 -6.707 1.00 33.88 292 ASN A CA 1
ATOM 2234 C C . ASN A 1 292 ? 27.120 -24.329 -5.462 1.00 33.88 292 ASN A C 1
ATOM 2236 O O . ASN A 1 292 ? 27.115 -23.750 -4.375 1.00 33.88 292 ASN A O 1
ATOM 2240 N N . LEU A 1 293 ? 26.612 -25.557 -5.617 1.00 33.34 293 LEU A N 1
ATOM 2241 C CA . LEU A 1 293 ? 26.254 -26.480 -4.527 1.00 33.34 293 LEU A CA 1
ATOM 2242 C C . LEU A 1 293 ? 27.080 -27.757 -4.667 1.00 33.34 293 LEU A C 1
ATOM 2244 O O . LEU A 1 293 ? 27.495 -28.285 -3.615 1.00 33.34 293 LEU A O 1
#

Nearest PDB structures (foldseek):
  1z69-assembly1_C  TM=9.131E-01  e=1.568E-12  Methanosarcina barkeri
  8qpm-assembly2_D  TM=9.082E-01  e=8.723E-12  Methanocaldococcus jannaschii
  1luc-assembly1_A  TM=8.638E-01  e=1.195E-09  Vibrio harveyi
  1xkj-assembly1_A  TM=8.365E-01  e=4.716E-09  Vibrio harveyi
  2b81-assembly2_C  TM=6.814E-01  e=4.029E-10  Bacillus cereus